Protein AF-A0A2S0LA28-F1 (afdb_monomer)

Secondary structure (DSSP, 8-state):
-HHHHHHHHHHHHHHHHTTS--------EEEEEEEEEEEBPEEEEEESSS---EEEEEEEEEETTTTEEEEEEEEEESSEEE--SEEEEEEEEEEEEETTEEEEEEEEEE---STTSTT-EEEEE-SSS-EEEEEE--PPPEE--HHHHHTS-EETTTTSS-GGGBEEE--S-EETTEEHHHHH-GGGS-SEEEEEEEEEEE-SSTT-EEEEEEEEEEETTEETTEE-SSPPPHHHHHHHHHHHHHH-SSSBSSTTTSSTTTTT-GGGBTTGGGTT-S--SEEEE-TT-EEE-SSSS--B--TTGGG-S-SS-----

Structure (mmCIF, N/CA/C/O backbone):
data_AF-A0A2S0LA28-F1
#
_entry.id   AF-A0A2S0LA28-F1
#
loop_
_atom_site.group_PDB
_atom_site.id
_atom_site.type_symbol
_atom_site.label_atom_id
_atom_site.label_alt_id
_atom_site.label_comp_id
_atom_site.label_asym_id
_atom_site.label_entity_id
_atom_site.label_seq_id
_atom_site.pdbx_PDB_ins_code
_atom_site.Cartn_x
_atom_site.Cartn_y
_atom_site.Cartn_z
_atom_site.occupancy
_atom_site.B_iso_or_equiv
_atom_site.auth_seq_id
_atom_site.auth_comp_id
_atom_site.auth_asym_id
_atom_site.auth_atom_id
_atom_site.pdbx_PDB_model_num
ATOM 1 N N . MET A 1 1 ? 65.945 -13.844 25.744 1.00 49.94 1 MET A N 1
ATOM 2 C CA . MET A 1 1 ? 65.052 -12.739 26.170 1.00 49.94 1 MET A CA 1
ATOM 3 C C . MET A 1 1 ? 64.960 -11.596 25.154 1.00 49.94 1 MET A C 1
ATOM 5 O O . MET A 1 1 ? 63.857 -11.351 24.694 1.00 49.94 1 MET A O 1
ATOM 9 N N . LYS A 1 2 ? 66.062 -10.963 24.705 1.00 47.72 2 LYS A N 1
ATOM 10 C CA . LYS A 1 2 ? 66.012 -9.854 23.714 1.00 47.72 2 LYS A CA 1
ATOM 11 C C . LYS A 1 2 ? 65.295 -10.182 22.391 1.00 47.72 2 LYS A C 1
ATOM 13 O O . LYS A 1 2 ? 64.502 -9.378 21.923 1.00 47.72 2 LYS A O 1
ATOM 18 N N . LYS A 1 3 ? 65.523 -11.370 21.811 1.00 47.75 3 LYS A N 1
ATOM 19 C CA . LYS A 1 3 ? 64.847 -11.783 20.564 1.00 47.75 3 LYS A CA 1
ATOM 20 C C . LYS A 1 3 ? 63.344 -12.028 20.755 1.00 47.75 3 LYS A C 1
ATOM 22 O O . LYS A 1 3 ? 62.581 -11.689 19.868 1.00 47.75 3 LYS A O 1
ATOM 27 N N . ILE A 1 4 ? 62.917 -12.546 21.909 1.00 57.69 4 ILE A N 1
ATOM 28 C CA . ILE A 1 4 ? 61.496 -12.810 22.204 1.00 57.69 4 ILE A CA 1
ATOM 29 C C . ILE A 1 4 ? 60.740 -11.491 22.417 1.00 57.69 4 ILE A C 1
ATOM 31 O O . ILE A 1 4 ? 59.662 -11.325 21.861 1.00 57.69 4 ILE A O 1
ATOM 35 N N . LEU A 1 5 ? 61.343 -10.521 23.119 1.00 56.75 5 LEU A N 1
ATOM 36 C CA . LEU A 1 5 ? 60.768 -9.178 23.270 1.00 56.75 5 LEU A CA 1
ATOM 37 C C . LEU A 1 5 ? 60.615 -8.447 21.928 1.00 56.75 5 LEU A C 1
ATOM 39 O O . LEU A 1 5 ? 59.617 -7.768 21.720 1.00 56.75 5 LEU A O 1
ATOM 43 N N . LEU A 1 6 ? 61.580 -8.607 21.013 1.00 59.94 6 LEU A N 1
ATOM 44 C CA . LEU A 1 6 ? 61.523 -7.995 19.683 1.00 59.94 6 LEU A CA 1
ATOM 45 C C . LEU A 1 6 ? 60.384 -8.582 18.837 1.00 59.94 6 LEU A C 1
ATOM 47 O O . LEU A 1 6 ? 59.650 -7.833 18.205 1.00 59.94 6 LEU A O 1
ATOM 51 N N . HIS A 1 7 ? 60.201 -9.906 18.867 1.00 56.91 7 HIS A N 1
ATOM 52 C CA . HIS A 1 7 ? 59.092 -10.552 18.157 1.00 56.91 7 HIS A CA 1
ATOM 53 C C . HIS A 1 7 ? 57.738 -10.165 18.759 1.00 56.91 7 HIS A C 1
ATOM 55 O O . HIS A 1 7 ? 56.795 -9.949 18.007 1.00 56.91 7 HIS A O 1
ATOM 61 N N . PHE A 1 8 ? 57.656 -10.006 20.085 1.00 62.47 8 PHE A N 1
ATOM 62 C CA . PHE A 1 8 ? 56.441 -9.529 20.745 1.00 62.47 8 PHE A CA 1
ATOM 63 C C . PHE A 1 8 ? 56.121 -8.084 20.343 1.00 62.47 8 PHE A C 1
ATOM 65 O O . PHE A 1 8 ? 55.005 -7.815 19.930 1.00 62.47 8 PHE A O 1
ATOM 72 N N . ALA A 1 9 ? 57.106 -7.180 20.358 1.00 63.53 9 ALA A N 1
ATOM 73 C CA . ALA A 1 9 ? 56.919 -5.782 19.964 1.00 63.53 9 ALA A CA 1
ATOM 74 C C . ALA A 1 9 ? 56.499 -5.618 18.492 1.00 63.53 9 ALA A C 1
ATOM 76 O O . ALA A 1 9 ? 55.653 -4.779 18.187 1.00 63.53 9 ALA A O 1
ATOM 77 N N . VAL A 1 10 ? 57.047 -6.439 17.588 1.00 67.50 10 VAL A N 1
ATOM 78 C CA . VAL A 1 10 ? 56.645 -6.456 16.172 1.00 67.50 10 VAL A CA 1
ATOM 79 C C . VAL A 1 10 ? 55.220 -6.992 16.017 1.00 67.50 10 VAL A C 1
ATOM 81 O O . VAL A 1 10 ? 54.438 -6.395 15.283 1.00 67.50 10 VAL A O 1
ATOM 84 N N . LEU A 1 11 ? 54.844 -8.051 16.745 1.00 64.50 11 LEU A N 1
ATOM 85 C CA . LEU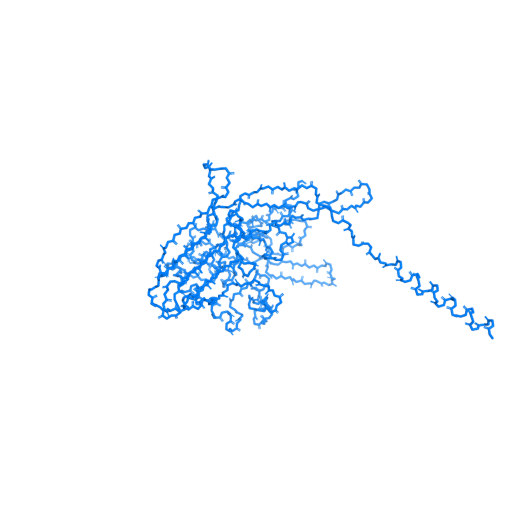 A 1 11 ? 53.471 -8.563 16.723 1.00 64.50 11 LEU A CA 1
ATOM 86 C C . LEU A 1 11 ? 52.476 -7.513 17.236 1.00 64.50 11 LEU A C 1
ATOM 88 O O . LEU A 1 11 ? 51.452 -7.291 16.599 1.00 64.50 11 LEU A O 1
ATOM 92 N N . THR A 1 12 ? 52.783 -6.823 18.340 1.00 62.94 12 THR A N 1
ATOM 93 C CA . THR A 1 12 ? 51.909 -5.775 18.888 1.00 62.94 12 THR A CA 1
ATOM 94 C C . THR A 1 12 ? 51.782 -4.589 17.933 1.00 62.94 12 THR A C 1
ATOM 96 O O . THR A 1 12 ? 50.692 -4.048 17.791 1.00 62.94 12 THR A O 1
ATOM 99 N N . ALA A 1 13 ? 52.856 -4.209 17.232 1.00 61.59 13 ALA A N 1
ATOM 100 C CA . ALA A 1 13 ? 52.817 -3.150 16.221 1.00 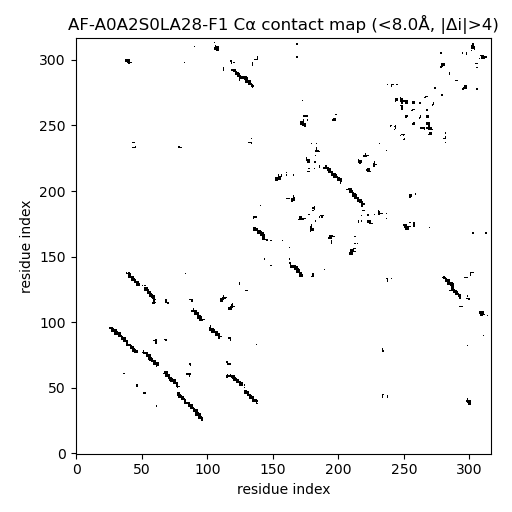61.59 13 ALA A CA 1
ATOM 101 C C . ALA A 1 13 ? 51.960 -3.531 14.999 1.00 61.59 13 ALA A C 1
ATOM 103 O O . ALA A 1 13 ? 51.249 -2.678 14.474 1.00 61.59 13 ALA A O 1
ATOM 104 N N . VAL A 1 14 ? 51.975 -4.804 14.586 1.00 62.03 14 VAL A N 1
ATOM 105 C CA . VAL A 1 14 ? 51.107 -5.331 13.516 1.00 62.03 14 VAL A CA 1
ATOM 106 C C . VAL A 1 14 ? 49.644 -5.416 13.971 1.00 62.03 14 VAL A C 1
ATOM 108 O O . VAL A 1 14 ? 48.744 -5.053 13.223 1.00 62.03 14 VAL A O 1
ATOM 111 N N . PHE A 1 15 ? 49.377 -5.833 15.212 1.00 56.78 15 PHE A N 1
ATOM 112 C CA . PHE A 1 15 ? 48.013 -5.835 15.755 1.00 56.78 15 PHE A CA 1
ATOM 113 C C . PHE A 1 15 ? 47.453 -4.416 15.949 1.00 56.78 15 PHE A C 1
ATOM 115 O O . PHE A 1 15 ? 46.268 -4.197 15.708 1.00 56.78 15 PHE A O 1
ATOM 122 N N . LEU A 1 16 ? 48.289 -3.440 16.323 1.00 55.22 16 LEU A N 1
ATOM 123 C CA . LEU A 1 16 ? 47.899 -2.029 16.433 1.00 55.22 16 LEU A CA 1
ATOM 124 C C . LEU A 1 16 ? 47.692 -1.366 15.062 1.00 55.22 16 LEU A C 1
ATOM 126 O O . LEU A 1 16 ? 46.792 -0.539 14.932 1.00 55.22 16 LEU A O 1
ATOM 130 N N . SER A 1 17 ? 48.457 -1.736 14.028 1.00 51.38 17 SER A N 1
ATOM 131 C CA . SER A 1 17 ? 48.249 -1.204 12.671 1.00 51.38 17 SER A CA 1
ATOM 132 C C . SER A 1 17 ? 46.987 -1.757 12.000 1.00 51.38 17 SER A C 1
ATOM 134 O O . SER A 1 17 ? 46.355 -1.043 11.225 1.00 51.38 17 SER A O 1
ATOM 136 N N . LEU A 1 18 ? 46.564 -2.977 12.351 1.00 50.47 18 LEU A N 1
ATOM 137 C CA . LEU A 1 18 ? 45.294 -3.570 11.907 1.00 50.47 18 LEU A CA 1
ATOM 138 C C . LEU A 1 18 ? 44.059 -2.991 12.625 1.00 50.47 18 LEU A C 1
ATOM 140 O O . LEU A 1 18 ? 42.943 -3.169 12.149 1.00 50.47 18 LEU A O 1
ATOM 144 N N . GLN A 1 19 ? 44.230 -2.275 13.743 1.00 45.12 19 GLN A N 1
ATOM 145 C CA . GLN A 1 19 ? 43.140 -1.552 14.423 1.00 45.12 19 GLN A CA 1
ATOM 146 C C . GLN A 1 19 ? 42.915 -0.133 13.861 1.00 45.12 19 GLN A C 1
ATOM 148 O O . GLN A 1 19 ? 41.933 0.518 14.210 1.00 45.12 19 GLN A O 1
ATOM 153 N N . TRP A 1 20 ? 43.804 0.358 12.988 1.00 41.12 20 TRP A N 1
ATOM 154 C CA . TRP A 1 20 ? 43.688 1.674 12.340 1.00 41.12 20 TRP A CA 1
ATOM 155 C C . TRP A 1 20 ? 43.089 1.643 10.935 1.00 41.12 20 TRP A C 1
ATOM 157 O O . TRP A 1 20 ? 42.794 2.699 10.386 1.00 41.12 20 TRP A O 1
ATOM 167 N N . SER A 1 21 ? 42.815 0.460 10.387 1.00 36.91 21 SER A N 1
ATOM 168 C CA . SER A 1 21 ? 41.925 0.301 9.233 1.00 36.91 21 SER A CA 1
ATOM 169 C C . SER A 1 21 ? 40.470 0.120 9.675 1.00 36.91 21 SER A C 1
ATOM 171 O O . SER A 1 21 ? 39.729 -0.650 9.069 1.00 36.91 21 SER A O 1
ATOM 173 N N . CYS A 1 22 ? 40.072 0.798 10.758 1.00 36.97 22 CYS A N 1
ATOM 174 C CA . CYS A 1 22 ? 38.666 1.079 10.989 1.00 36.97 22 CYS A CA 1
ATOM 175 C C . CYS A 1 22 ? 38.261 1.996 9.834 1.00 36.97 22 CYS A C 1
ATOM 177 O O . CYS A 1 22 ? 38.628 3.173 9.820 1.00 36.97 22 CYS A O 1
ATOM 179 N N . GLU A 1 23 ? 37.642 1.410 8.810 1.00 38.81 23 GLU A N 1
ATOM 180 C CA . GLU A 1 23 ? 36.896 2.135 7.790 1.00 38.81 23 GLU A CA 1
ATOM 181 C C . GLU A 1 23 ? 36.031 3.120 8.577 1.00 38.81 23 GLU A C 1
ATOM 183 O O . GLU A 1 23 ? 35.179 2.710 9.364 1.00 38.81 23 GLU A O 1
ATOM 188 N N . LYS A 1 24 ? 36.368 4.415 8.521 1.00 40.22 24 LYS A N 1
ATOM 189 C CA . LYS A 1 24 ? 35.469 5.419 9.070 1.00 40.22 24 LYS A CA 1
ATOM 190 C C . LYS A 1 24 ? 34.193 5.225 8.276 1.00 40.22 24 LYS A C 1
ATOM 192 O O . LYS A 1 24 ? 34.227 5.441 7.068 1.00 40.22 24 LYS A O 1
ATOM 197 N N . ASP A 1 25 ? 33.131 4.771 8.936 1.00 42.97 25 ASP A N 1
ATOM 198 C CA . ASP A 1 25 ? 31.794 4.911 8.385 1.00 42.97 25 ASP A CA 1
ATOM 199 C C . ASP A 1 25 ? 31.700 6.370 7.936 1.00 42.97 25 ASP A C 1
ATOM 201 O O . ASP A 1 25 ? 31.923 7.279 8.741 1.00 42.97 25 ASP A O 1
ATOM 205 N N . ASP A 1 26 ? 31.545 6.583 6.629 1.00 51.12 26 ASP A N 1
ATOM 206 C CA . ASP A 1 26 ? 31.435 7.915 6.051 1.00 51.12 26 ASP A CA 1
ATOM 207 C C . ASP A 1 26 ? 30.399 8.696 6.882 1.00 51.12 26 ASP A C 1
ATOM 209 O O . ASP A 1 26 ? 29.250 8.265 6.975 1.00 51.12 26 ASP A O 1
ATOM 213 N N . ASP A 1 27 ? 30.811 9.796 7.530 1.00 58.94 27 ASP A N 1
ATOM 214 C CA . ASP A 1 27 ? 29.970 10.524 8.490 1.00 58.94 27 ASP A CA 1
ATOM 215 C C . ASP A 1 27 ? 28.675 11.006 7.802 1.00 58.94 27 ASP A C 1
ATOM 217 O O . ASP A 1 27 ? 28.656 12.026 7.100 1.00 58.94 27 ASP A O 1
ATOM 221 N N . GLU A 1 28 ? 27.575 10.270 7.993 1.00 67.50 28 GLU A N 1
ATOM 222 C CA . GLU A 1 28 ? 26.258 10.661 7.498 1.00 67.50 28 GLU A CA 1
ATOM 223 C C . GLU A 1 28 ? 25.800 11.915 8.244 1.00 67.50 28 GLU A C 1
ATOM 225 O O . GLU A 1 28 ? 25.569 11.906 9.455 1.00 67.50 28 GLU A O 1
ATOM 230 N N . THR A 1 29 ? 25.636 13.016 7.515 1.00 71.62 29 THR A N 1
ATOM 231 C CA . THR A 1 29 ? 25.192 14.284 8.097 1.00 71.62 29 THR A CA 1
ATOM 232 C C . THR A 1 29 ? 23.754 14.582 7.687 1.00 71.62 29 THR A C 1
ATOM 234 O O . THR A 1 29 ? 23.416 14.591 6.499 1.00 71.62 29 THR A O 1
ATOM 237 N N . ILE A 1 30 ? 22.904 14.871 8.678 1.00 73.31 30 ILE A N 1
ATOM 238 C CA . ILE A 1 30 ? 21.572 15.441 8.449 1.00 73.31 30 ILE A CA 1
ATOM 239 C C . ILE A 1 30 ? 21.751 16.923 8.143 1.00 73.31 30 ILE A C 1
ATOM 241 O O . ILE A 1 30 ? 22.165 17.697 9.004 1.00 73.31 30 ILE A O 1
ATOM 245 N N . ILE A 1 31 ? 21.418 17.319 6.919 1.00 69.62 31 ILE A N 1
ATOM 246 C CA . ILE A 1 31 ? 21.504 18.726 6.508 1.00 69.62 31 ILE A CA 1
ATOM 247 C C . ILE A 1 31 ? 20.167 19.433 6.701 1.00 69.62 31 ILE A C 1
ATOM 249 O O . ILE A 1 31 ? 20.123 20.603 7.070 1.00 69.62 31 ILE A O 1
ATOM 253 N N . GLU A 1 32 ? 19.064 18.735 6.429 1.00 73.38 32 GLU A N 1
ATOM 254 C CA . GLU A 1 32 ? 17.754 19.367 6.364 1.00 73.38 32 GLU A CA 1
ATOM 255 C C . GLU A 1 32 ? 16.633 18.373 6.672 1.00 73.38 32 GLU A C 1
ATOM 257 O O . GLU A 1 32 ? 16.533 17.321 6.030 1.00 73.38 32 GLU A O 1
ATOM 262 N N . THR A 1 33 ? 15.755 18.750 7.604 1.00 83.31 33 THR A N 1
ATOM 263 C CA . THR A 1 33 ? 14.473 18.078 7.831 1.00 83.31 33 THR A CA 1
ATOM 264 C C . THR A 1 33 ? 13.393 18.775 7.010 1.00 83.31 33 THR A C 1
ATOM 266 O O . THR A 1 33 ? 13.124 19.964 7.184 1.00 83.31 33 THR A O 1
ATOM 269 N N . LYS A 1 34 ? 12.746 18.023 6.121 1.00 87.56 34 LYS A N 1
ATOM 270 C CA . LYS A 1 34 ? 11.684 18.498 5.226 1.00 87.56 34 LYS A CA 1
ATOM 271 C C . LYS A 1 34 ? 10.361 17.834 5.554 1.00 87.56 34 LYS A C 1
ATOM 273 O O . LYS A 1 34 ? 10.330 16.753 6.136 1.00 87.56 34 LYS A O 1
ATOM 278 N N . SER A 1 35 ? 9.280 18.457 5.094 1.00 89.44 35 SER A N 1
ATOM 279 C CA . SER A 1 35 ? 7.940 17.882 5.148 1.00 89.44 35 SER A CA 1
ATOM 280 C C . SER A 1 35 ? 7.376 17.681 3.746 1.00 89.44 35 SER A C 1
ATOM 282 O O . SER A 1 35 ? 7.643 18.479 2.845 1.00 89.44 35 SER A O 1
ATOM 284 N N . LYS A 1 36 ? 6.596 16.619 3.544 1.00 89.44 36 LYS A N 1
ATOM 285 C CA . LYS A 1 36 ? 5.900 16.351 2.279 1.00 89.44 36 LYS A CA 1
ATOM 286 C C . LYS A 1 36 ? 4.597 15.601 2.538 1.00 89.44 36 LYS A C 1
ATOM 288 O O . LYS A 1 36 ? 4.509 14.823 3.483 1.00 89.44 36 LYS A O 1
ATOM 293 N N . LEU A 1 37 ? 3.602 15.824 1.686 1.00 90.81 37 LEU A N 1
ATOM 294 C CA . LEU A 1 37 ? 2.372 15.039 1.703 1.00 90.81 37 LEU A CA 1
ATOM 295 C C . LEU A 1 37 ? 2.606 13.672 1.058 1.00 90.81 37 LEU A C 1
ATOM 297 O O . LEU A 1 37 ? 3.146 13.578 -0.046 1.00 90.81 37 LEU A O 1
ATOM 301 N N . PHE A 1 38 ? 2.206 12.634 1.778 1.00 88.00 38 PHE A N 1
ATOM 302 C CA . PHE A 1 38 ? 2.144 11.244 1.338 1.00 88.00 38 PHE A CA 1
ATOM 303 C C . PHE A 1 38 ? 0.721 10.745 1.497 1.00 88.00 38 PHE A C 1
ATOM 305 O O . PHE A 1 38 ? -0.069 11.378 2.185 1.00 88.00 38 PHE A O 1
ATOM 312 N N . GLU A 1 39 ? 0.414 9.606 0.897 1.00 90.25 39 GLU A N 1
ATOM 313 C CA . GLU A 1 39 ? -0.829 8.887 1.152 1.00 90.25 39 GLU A CA 1
ATOM 314 C C . GLU A 1 39 ? -0.537 7.685 2.047 1.00 90.25 39 GLU A C 1
ATOM 316 O O . GLU A 1 39 ? 0.502 7.022 1.912 1.00 90.25 39 GLU A O 1
ATOM 321 N N . HIS A 1 40 ? -1.441 7.411 2.983 1.00 93.88 40 HIS A N 1
ATOM 322 C CA . HIS A 1 40 ? -1.388 6.172 3.747 1.00 93.88 40 HIS A CA 1
ATOM 323 C C . HIS A 1 40 ? -1.630 4.969 2.844 1.00 93.88 40 HIS A C 1
ATOM 325 O O . HIS A 1 40 ? -2.456 5.006 1.932 1.00 93.88 40 HIS A O 1
ATOM 331 N N . ASN A 1 41 ? -0.953 3.871 3.157 1.00 94.06 41 ASN A N 1
ATOM 332 C CA . ASN A 1 41 ? -1.342 2.556 2.678 1.00 94.06 41 ASN A CA 1
ATOM 333 C C . ASN A 1 41 ? -2.742 2.213 3.203 1.00 94.06 41 ASN A C 1
ATOM 335 O O . ASN A 1 41 ? -3.154 2.664 4.274 1.00 94.06 41 ASN A O 1
ATOM 339 N N . TYR A 1 42 ? -3.464 1.385 2.457 1.00 96.69 42 TYR A N 1
ATOM 340 C CA . TYR A 1 42 ? -4.775 0.921 2.882 1.00 96.69 42 TYR A CA 1
ATOM 341 C C . TYR A 1 42 ? -4.633 -0.192 3.913 1.00 96.69 42 TYR A C 1
ATOM 343 O O . TYR A 1 42 ? -3.851 -1.125 3.723 1.00 96.69 42 TYR A O 1
ATOM 351 N N . VAL A 1 43 ? -5.428 -0.127 4.976 1.00 97.38 43 VAL A N 1
ATOM 352 C CA . VAL A 1 43 ? -5.598 -1.224 5.931 1.00 97.38 43 VAL A CA 1
ATOM 353 C C . VAL A 1 43 ? -7.009 -1.760 5.770 1.00 97.38 43 VAL A C 1
ATOM 355 O O . VAL A 1 43 ? -7.990 -1.073 6.060 1.00 97.38 43 VAL A O 1
ATOM 358 N N . LEU A 1 44 ? -7.098 -2.983 5.261 1.00 98.25 44 LEU A N 1
ATOM 359 C CA . LEU A 1 44 ? -8.339 -3.720 5.082 1.00 98.25 44 LEU A CA 1
ATOM 360 C C . LEU A 1 44 ? -8.556 -4.573 6.325 1.00 98.25 44 LEU A C 1
ATOM 362 O O . LEU A 1 44 ? -7.632 -5.269 6.744 1.00 98.25 44 LEU A O 1
ATOM 366 N N . VAL A 1 45 ? -9.753 -4.529 6.903 1.00 98.25 45 VAL A N 1
ATOM 367 C CA . VAL A 1 45 ? -10.084 -5.247 8.139 1.00 98.25 45 VAL A CA 1
ATOM 368 C C . VAL A 1 45 ? -11.386 -6.013 7.958 1.00 98.25 45 VAL A C 1
ATOM 370 O O . VAL A 1 45 ? -12.395 -5.453 7.523 1.00 98.25 45 VAL A O 1
ATOM 373 N N . ASN A 1 46 ? -11.374 -7.282 8.355 1.00 98.19 46 ASN A N 1
ATOM 374 C CA . ASN A 1 46 ? -12.583 -8.075 8.538 1.00 98.19 46 ASN A CA 1
ATOM 375 C C . ASN A 1 46 ? -12.460 -8.977 9.779 1.00 98.19 46 ASN A C 1
ATOM 377 O O . ASN A 1 46 ? -11.389 -9.092 10.373 1.00 98.19 46 ASN A O 1
ATOM 381 N N . THR A 1 47 ? -13.544 -9.619 10.195 1.00 97.50 47 THR A N 1
ATOM 382 C CA . THR A 1 47 ? -13.511 -10.696 11.187 1.00 97.50 47 THR A CA 1
ATOM 383 C C . THR A 1 47 ? -12.936 -11.976 10.585 1.00 97.50 47 THR A C 1
ATOM 385 O O . THR A 1 47 ? -12.952 -12.199 9.371 1.00 97.50 47 THR A O 1
ATOM 388 N N . LEU A 1 48 ? -12.385 -12.834 11.441 1.00 94.62 48 LEU A N 1
ATOM 389 C CA . LEU A 1 48 ? -11.855 -14.136 11.033 1.00 94.62 48 LEU A CA 1
ATOM 390 C C . LEU A 1 48 ? -12.969 -15.148 10.708 1.00 94.62 48 LEU A C 1
ATOM 392 O O . LEU A 1 48 ? -12.757 -16.055 9.906 1.00 94.62 48 LEU A O 1
ATOM 396 N N . ASP A 1 49 ? -14.131 -14.998 11.346 1.00 93.75 49 ASP A N 1
ATOM 397 C CA . ASP A 1 49 ? -15.294 -15.889 11.246 1.00 93.75 49 ASP A CA 1
ATOM 398 C C . ASP A 1 49 ? -16.390 -15.376 10.289 1.00 93.75 49 ASP A C 1
ATOM 400 O O . ASP A 1 49 ? -17.399 -16.053 10.104 1.00 93.75 49 ASP A O 1
ATOM 404 N N . GLY A 1 50 ? -16.200 -14.201 9.675 1.00 91.62 50 GLY A N 1
ATOM 405 C CA . GLY A 1 50 ? -17.159 -13.578 8.757 1.00 91.62 50 GLY A CA 1
ATOM 406 C C . GLY A 1 50 ? -18.325 -12.856 9.443 1.00 91.62 50 GLY A C 1
ATOM 407 O O . GLY A 1 50 ? -19.217 -12.354 8.760 1.00 91.62 50 GLY A O 1
ATOM 408 N N . SER A 1 51 ? -18.342 -12.784 10.777 1.00 93.88 51 SER A N 1
ATOM 409 C CA . SER A 1 51 ? -19.342 -12.017 11.525 1.00 93.88 51 SER A CA 1
ATOM 410 C C . SER A 1 51 ? -19.141 -10.500 11.390 1.00 93.88 51 SER A C 1
ATOM 412 O O . SER A 1 51 ? -18.071 -10.014 11.021 1.00 93.88 51 SER A O 1
ATOM 414 N N . THR A 1 52 ? -20.166 -9.714 11.714 1.00 95.12 52 THR A N 1
ATOM 415 C CA . THR A 1 52 ? -20.021 -8.256 11.827 1.00 95.12 52 THR A CA 1
ATOM 416 C C . THR A 1 52 ? -19.470 -7.887 13.203 1.00 95.12 52 THR A C 1
ATOM 418 O O . THR A 1 52 ? -20.050 -8.246 14.227 1.00 95.12 52 THR A O 1
ATOM 421 N N . ALA A 1 53 ? -18.391 -7.108 13.233 1.00 96.56 53 ALA A N 1
ATOM 422 C CA . ALA A 1 53 ? -17.772 -6.580 14.444 1.00 96.56 53 ALA A CA 1
ATOM 423 C C . ALA A 1 53 ? -17.721 -5.049 14.418 1.00 96.56 53 ALA A C 1
ATOM 425 O O . ALA A 1 53 ? -17.497 -4.456 13.365 1.00 96.56 53 ALA A O 1
ATOM 426 N N . GLN A 1 54 ? -17.883 -4.418 15.586 1.00 98.12 54 GLN A N 1
ATOM 427 C CA . GLN A 1 54 ? -17.591 -2.994 15.769 1.00 98.12 54 GLN A CA 1
ATOM 428 C C . GLN A 1 54 ? -16.117 -2.803 16.119 1.00 98.12 54 GLN A C 1
ATOM 430 O O . GLN A 1 54 ? -15.563 -3.523 16.956 1.00 98.12 54 GLN A O 1
ATOM 435 N N . VAL A 1 55 ? -15.490 -1.816 15.492 1.00 98.62 55 VAL A N 1
ATOM 436 C CA . VAL A 1 55 ? -14.070 -1.514 15.657 1.00 98.62 55 VAL A CA 1
ATOM 437 C C . VAL A 1 55 ? -13.894 -0.007 15.747 1.00 98.62 55 VAL A C 1
ATOM 439 O O . VAL A 1 55 ? -14.357 0.730 14.879 1.00 98.62 55 VAL A O 1
ATOM 442 N N . GLU A 1 56 ? -13.219 0.456 16.791 1.00 98.69 56 GLU A N 1
ATOM 443 C CA . GLU A 1 56 ? -12.795 1.850 16.905 1.00 98.69 56 GLU A CA 1
ATOM 444 C C . GLU A 1 56 ? -11.401 1.988 16.296 1.00 98.69 56 GLU A C 1
ATOM 446 O O . GLU A 1 56 ? -10.501 1.200 16.590 1.00 98.69 56 GLU A O 1
ATOM 451 N N . VAL A 1 57 ? -11.219 2.979 15.430 1.00 98.50 57 VAL A N 1
ATOM 452 C CA . VAL A 1 57 ? -9.923 3.284 14.826 1.00 98.50 57 VAL A CA 1
ATOM 453 C C . VAL A 1 57 ? -9.557 4.738 15.077 1.00 98.50 57 VAL A C 1
ATOM 455 O O . VAL A 1 57 ? -10.410 5.623 14.994 1.00 98.50 57 VAL A O 1
ATOM 458 N N . SER A 1 58 ? -8.279 4.974 15.356 1.00 98.38 58 SER A N 1
ATOM 459 C CA . SER A 1 58 ? -7.681 6.300 15.510 1.00 98.38 58 SER A CA 1
ATOM 460 C C . SER A 1 58 ? -6.427 6.374 14.655 1.00 98.38 58 SER A C 1
ATOM 462 O O . SER A 1 58 ? -5.526 5.556 14.820 1.00 98.38 58 SER A O 1
ATOM 464 N N . TYR A 1 59 ? -6.363 7.320 13.724 1.00 98.25 59 TYR A N 1
ATOM 465 C CA . TYR A 1 59 ? -5.190 7.505 12.872 1.00 98.25 59 TYR A CA 1
ATOM 466 C C . TYR A 1 59 ? -5.029 8.956 12.442 1.00 98.25 59 TYR A C 1
ATOM 468 O O . TYR A 1 59 ? -5.982 9.734 12.431 1.00 98.25 59 TYR A O 1
ATOM 476 N N . SER A 1 60 ? -3.799 9.347 12.123 1.00 97.81 60 SER A N 1
ATOM 477 C CA . SER A 1 60 ? -3.530 10.706 11.652 1.00 97.81 60 SER A CA 1
ATOM 478 C C . SER A 1 60 ? -4.004 10.891 10.213 1.00 97.81 60 SER A C 1
ATOM 480 O O . SER A 1 60 ? -3.886 9.974 9.418 1.00 97.81 60 SER A O 1
ATOM 482 N N . VAL A 1 61 ? -4.471 12.084 9.852 1.00 97.44 61 VAL A N 1
ATOM 483 C CA . VAL A 1 61 ? -4.700 12.524 8.463 1.00 97.44 61 VAL A CA 1
ATOM 484 C C . VAL A 1 61 ? -4.308 13.992 8.330 1.00 97.44 61 VAL A C 1
ATOM 486 O O . VAL A 1 61 ? -4.345 14.746 9.305 1.00 97.44 61 VAL A O 1
ATOM 489 N N . TYR A 1 62 ? -3.928 14.428 7.136 1.00 97.12 62 TYR A N 1
ATOM 490 C CA . TYR A 1 62 ? -3.637 15.827 6.858 1.00 97.12 62 TYR A CA 1
ATOM 491 C C . TYR A 1 62 ? -4.927 16.645 6.767 1.00 97.12 62 TYR A C 1
ATOM 493 O O . TYR A 1 62 ? -5.893 16.241 6.121 1.00 97.12 62 TYR A O 1
ATOM 501 N N . SER A 1 63 ? -4.930 17.827 7.383 1.00 96.31 63 SER A N 1
ATOM 502 C CA . SER A 1 63 ? -6.014 18.796 7.256 1.00 96.31 63 SER A CA 1
ATOM 503 C C . SER A 1 63 ? -5.488 20.125 6.731 1.00 96.31 63 SER A C 1
ATOM 505 O O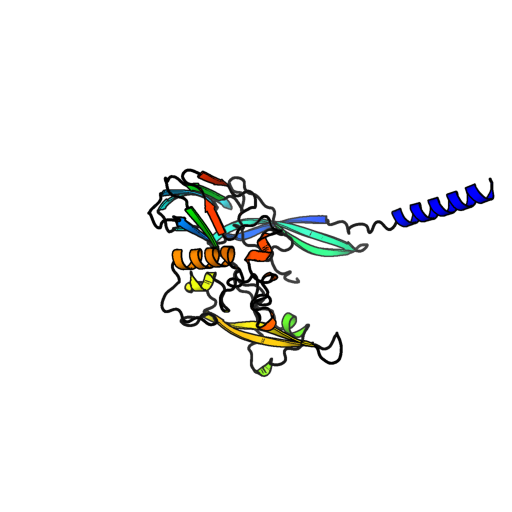 . SER A 1 63 ? -4.650 20.778 7.354 1.00 96.31 63 SER A O 1
ATOM 507 N N . ASN A 1 64 ? -6.051 20.563 5.602 1.00 91.75 64 ASN A N 1
ATOM 508 C CA . ASN A 1 64 ? -5.778 21.883 5.030 1.00 91.75 64 ASN A CA 1
ATOM 509 C C . ASN A 1 64 ? -6.143 23.019 5.999 1.00 91.75 64 ASN A C 1
ATOM 511 O O . ASN A 1 64 ? -5.506 24.066 5.977 1.00 91.75 64 ASN A O 1
ATOM 515 N N . LEU A 1 65 ? -7.145 22.815 6.863 1.00 91.12 65 LEU A N 1
ATOM 516 C CA . LEU A 1 65 ? -7.601 23.830 7.817 1.00 91.12 65 LEU A CA 1
ATOM 517 C C . LEU A 1 65 ? -6.599 24.049 8.954 1.00 91.12 65 LEU A C 1
ATOM 519 O O . LEU A 1 65 ? -6.415 25.178 9.397 1.00 91.12 65 LEU A O 1
ATOM 523 N N . SER A 1 66 ? -5.958 22.981 9.437 1.00 88.44 66 SER A N 1
ATOM 524 C CA . SER A 1 66 ? -4.961 23.071 10.512 1.00 88.44 66 SER A CA 1
ATOM 525 C C . SER A 1 66 ? -3.535 23.278 9.997 1.00 88.44 66 SER A C 1
ATOM 527 O O . SER A 1 66 ? -2.641 23.558 10.793 1.00 88.44 66 SER A O 1
ATOM 529 N N . GLY A 1 67 ? -3.297 23.101 8.693 1.00 90.94 67 GLY A N 1
ATOM 530 C CA . GLY A 1 67 ? -1.961 23.145 8.097 1.00 90.94 67 GLY A CA 1
ATOM 531 C C . GLY A 1 67 ? -1.063 21.976 8.518 1.00 90.94 67 GLY A C 1
ATOM 532 O O . GLY A 1 67 ? 0.154 22.046 8.357 1.00 90.94 67 GLY A O 1
ATOM 533 N N . GLY A 1 68 ? -1.634 20.895 9.057 1.00 95.25 68 GLY A N 1
ATOM 534 C CA . GLY A 1 68 ? -0.878 19.768 9.593 1.00 95.25 68 GLY A CA 1
ATOM 535 C C . GLY A 1 68 ? -1.732 18.531 9.845 1.00 95.25 68 GLY A C 1
ATOM 536 O O . GLY A 1 68 ? -2.903 18.464 9.472 1.00 95.25 68 GLY A O 1
ATOM 537 N N . ASN A 1 69 ? -1.130 17.535 10.488 1.00 97.75 69 ASN A N 1
ATOM 538 C CA . ASN A 1 69 ? -1.826 16.299 10.822 1.00 97.75 69 ASN A CA 1
ATOM 539 C C . ASN A 1 69 ? -2.809 16.517 11.980 1.00 97.75 69 ASN A C 1
ATOM 541 O O . ASN A 1 69 ? -2.481 17.146 12.992 1.00 97.75 69 ASN A O 1
ATOM 545 N N . ILE A 1 70 ? -4.000 15.951 11.840 1.00 97.62 70 ILE A N 1
ATOM 546 C CA . ILE A 1 70 ? -5.019 15.822 12.882 1.00 97.62 70 ILE A CA 1
ATOM 547 C C . ILE A 1 70 ? -5.291 14.342 13.131 1.00 97.62 70 ILE A C 1
ATOM 549 O O . ILE A 1 70 ? -5.042 13.518 12.258 1.00 97.62 70 ILE A O 1
ATOM 553 N N . VAL A 1 71 ? -5.817 14.008 14.307 1.00 98.06 71 VAL A N 1
ATOM 554 C CA . VAL A 1 71 ? -6.253 12.642 14.611 1.00 98.06 71 VAL A CA 1
ATOM 555 C C . VAL A 1 71 ? -7.706 12.478 14.171 1.00 98.06 71 VAL A C 1
ATOM 557 O O . VAL A 1 71 ? -8.570 13.268 14.552 1.00 98.06 71 VAL A O 1
ATOM 560 N N . LYS A 1 72 ? -7.965 11.457 13.357 1.00 97.38 72 LYS A N 1
ATOM 561 C CA . LYS A 1 72 ? -9.288 11.019 12.919 1.00 97.38 72 LYS A CA 1
ATOM 562 C C . LYS A 1 72 ? -9.680 9.790 13.731 1.00 97.38 72 LYS A C 1
ATOM 564 O O . LYS A 1 72 ? -8.992 8.775 13.671 1.00 97.38 72 LYS A O 1
ATOM 569 N N . ILE A 1 73 ? -10.783 9.894 14.471 1.00 98.12 73 ILE A N 1
ATOM 570 C CA . ILE A 1 73 ? -11.341 8.812 15.290 1.00 98.12 73 ILE A CA 1
ATOM 571 C C . ILE A 1 73 ? -12.705 8.434 14.722 1.00 98.12 73 ILE A C 1
ATOM 573 O O . ILE A 1 73 ? -13.530 9.310 14.461 1.00 98.12 73 ILE A O 1
ATOM 577 N N . GLN A 1 74 ? -12.947 7.143 14.520 1.00 97.75 74 GLN A N 1
ATOM 578 C CA . GLN A 1 74 ? -14.223 6.640 14.013 1.00 97.75 74 GLN A CA 1
ATOM 579 C C . GLN A 1 74 ? -14.508 5.226 14.526 1.00 97.75 74 GLN A C 1
ATOM 581 O O . GLN A 1 74 ? -13.591 4.440 14.748 1.00 97.75 74 GLN A O 1
ATOM 586 N N . THR A 1 75 ? -15.790 4.896 14.687 1.00 98.25 75 THR A N 1
ATOM 587 C CA . THR A 1 75 ? -16.257 3.520 14.915 1.00 98.25 75 THR A CA 1
ATOM 588 C C . THR A 1 75 ? -16.829 2.974 13.611 1.00 98.25 75 THR A C 1
ATOM 590 O O . THR A 1 75 ? -17.654 3.631 12.979 1.00 98.25 75 THR A O 1
ATOM 593 N N . LEU A 1 76 ? -16.370 1.797 13.194 1.00 98.31 76 LEU A N 1
ATOM 594 C CA . LEU A 1 76 ? -16.705 1.158 11.923 1.00 98.31 76 LEU A CA 1
ATOM 595 C C . LEU A 1 76 ? -17.187 -0.275 12.148 1.00 98.31 76 LEU A C 1
ATOM 597 O O . LEU A 1 76 ? -16.782 -0.932 13.105 1.00 98.31 76 LEU A O 1
ATOM 601 N N . SER A 1 77 ? -18.004 -0.773 11.221 1.00 98.12 77 SER A N 1
ATOM 602 C CA . SER A 1 77 ? -18.446 -2.169 11.184 1.00 98.12 77 SER A CA 1
ATOM 603 C C . SER A 1 77 ? -17.689 -2.949 10.110 1.00 98.12 77 SER A C 1
ATOM 605 O O . SER A 1 77 ? -17.478 -2.427 9.017 1.00 98.12 77 SER A O 1
ATOM 607 N N . THR A 1 78 ? -17.268 -4.181 10.403 1.00 98.00 78 THR A N 1
ATOM 608 C CA . THR A 1 78 ? -16.577 -5.036 9.422 1.00 98.00 78 THR A CA 1
ATOM 609 C C . THR A 1 78 ? -17.510 -5.545 8.311 1.00 98.00 78 THR A C 1
ATOM 611 O O . THR A 1 78 ? -18.688 -5.799 8.586 1.00 98.00 78 THR A O 1
ATOM 614 N N . PRO A 1 79 ? -16.989 -5.757 7.083 1.00 98.00 79 PRO A N 1
ATOM 615 C CA . PRO A 1 79 ? -15.638 -5.411 6.623 1.00 98.00 79 PRO A CA 1
ATOM 616 C C . PRO A 1 79 ? -15.489 -3.909 6.329 1.00 98.00 79 PRO A C 1
ATOM 618 O O . PRO A 1 79 ? -16.428 -3.258 5.873 1.00 98.00 79 PRO A O 1
ATOM 621 N N . PHE A 1 80 ? -14.295 -3.352 6.541 1.00 98.31 80 PHE A N 1
ATOM 622 C CA . PHE A 1 80 ? -14.010 -1.949 6.219 1.00 98.31 80 PHE A CA 1
ATOM 623 C C . PHE A 1 80 ? -12.572 -1.731 5.739 1.00 98.31 80 PHE A C 1
ATOM 625 O O . PHE A 1 80 ? -11.698 -2.587 5.882 1.00 98.31 80 PHE A O 1
ATOM 632 N N . VAL A 1 81 ? -12.332 -0.541 5.188 1.00 98.06 81 VAL A N 1
ATOM 633 C CA . VAL A 1 81 ? -11.010 -0.054 4.794 1.00 98.06 81 VAL A CA 1
ATOM 634 C C . VAL A 1 81 ? -10.751 1.321 5.411 1.00 98.06 81 VAL A C 1
ATOM 636 O O . VAL A 1 81 ? -11.656 2.152 5.491 1.00 98.06 81 VAL A O 1
ATOM 639 N N . ILE A 1 82 ? -9.514 1.556 5.841 1.00 97.81 82 ILE A N 1
ATOM 640 C CA . ILE A 1 82 ? -8.984 2.875 6.218 1.00 97.81 82 ILE A CA 1
ATOM 641 C C . ILE A 1 82 ? -7.679 3.147 5.468 1.00 97.81 82 ILE A C 1
ATOM 643 O O . ILE A 1 82 ? -7.078 2.216 4.928 1.00 97.81 82 ILE A O 1
ATOM 647 N N . GLY A 1 83 ? -7.223 4.397 5.464 1.00 95.62 83 GLY A N 1
ATOM 648 C CA . GLY A 1 83 ? -6.036 4.811 4.728 1.00 95.62 83 GLY A CA 1
ATOM 649 C C . GLY A 1 83 ? -6.363 5.265 3.305 1.00 95.62 83 GLY A C 1
ATOM 650 O O . GLY A 1 83 ? -7.521 5.366 2.892 1.00 95.62 83 GLY A O 1
ATOM 651 N N . GLY A 1 84 ? -5.313 5.560 2.544 1.00 94.12 84 GLY A N 1
ATOM 652 C CA . GLY A 1 84 ? -5.407 6.270 1.271 1.00 94.12 84 GLY A CA 1
ATOM 653 C C . GLY A 1 84 ? -5.542 7.784 1.418 1.00 94.12 84 GLY A C 1
ATOM 654 O O . GLY A 1 84 ? -5.322 8.496 0.443 1.00 94.12 84 GLY A O 1
ATOM 655 N N . GLU A 1 85 ? -5.863 8.298 2.607 1.00 95.56 85 GLU A N 1
ATOM 656 C CA . GLU A 1 85 ? -5.837 9.734 2.863 1.00 95.56 85 GLU A CA 1
ATOM 657 C C . GLU A 1 85 ? -4.414 10.293 2.902 1.00 95.56 85 GLU A C 1
ATOM 659 O O . GLU A 1 85 ? -3.436 9.593 3.181 1.00 95.56 85 GLU A O 1
ATOM 664 N N . GLN A 1 86 ? -4.311 11.597 2.639 1.00 94.75 86 GLN A N 1
ATOM 665 C CA . GLN A 1 86 ? -3.046 12.302 2.741 1.00 94.75 86 GLN A CA 1
ATOM 666 C C . GLN A 1 86 ? -2.605 12.463 4.195 1.00 94.75 86 GLN A C 1
ATOM 668 O O . GLN A 1 86 ? -3.420 12.669 5.092 1.00 94.75 86 GLN A O 1
ATOM 673 N N . VAL A 1 87 ? -1.295 12.470 4.409 1.00 95.25 87 VAL A N 1
ATOM 674 C CA . VAL A 1 87 ? -0.634 12.730 5.682 1.00 95.25 87 VAL A CA 1
ATOM 675 C C . VAL A 1 87 ? 0.647 13.517 5.442 1.00 95.25 87 VAL A C 1
ATOM 677 O O . VAL A 1 87 ? 1.375 13.283 4.475 1.00 95.25 87 VAL A O 1
ATOM 680 N N . MET A 1 88 ? 0.945 14.467 6.322 1.00 94.50 88 MET A N 1
ATOM 681 C CA . MET A 1 88 ? 2.219 15.170 6.302 1.00 94.50 88 MET A CA 1
ATOM 682 C C . MET A 1 88 ? 3.277 14.306 6.981 1.00 94.50 88 MET A C 1
ATOM 684 O O . MET A 1 88 ? 3.177 14.017 8.176 1.00 94.50 88 MET A O 1
ATOM 688 N N . VAL A 1 89 ? 4.311 13.936 6.234 1.00 91.19 89 VAL A N 1
ATOM 689 C CA . VAL A 1 89 ? 5.471 13.213 6.761 1.00 91.19 89 VAL A CA 1
ATOM 690 C C . VAL A 1 89 ? 6.651 14.152 6.911 1.00 91.19 89 VAL A C 1
ATOM 692 O O . VAL A 1 89 ? 6.777 15.108 6.146 1.00 91.19 89 VAL A O 1
ATOM 695 N N . LYS A 1 90 ? 7.541 13.842 7.854 1.00 89.81 90 LYS A N 1
ATOM 696 C CA . LYS A 1 90 ? 8.856 14.475 7.969 1.00 89.81 90 LYS A CA 1
ATOM 697 C C . LYS A 1 90 ? 9.934 13.511 7.499 1.00 89.81 90 LYS A C 1
ATOM 699 O O . LYS A 1 90 ? 9.833 12.310 7.742 1.00 89.81 90 LYS A O 1
ATOM 704 N N . TYR A 1 91 ? 10.958 14.022 6.836 1.00 86.56 91 TYR A N 1
ATOM 705 C CA . TYR A 1 91 ? 12.105 13.228 6.415 1.00 86.56 91 TYR A CA 1
ATOM 706 C C . TYR A 1 91 ? 13.395 14.039 6.489 1.00 86.56 91 TYR A C 1
ATOM 708 O O . TYR A 1 91 ? 13.391 15.250 6.267 1.00 86.56 91 TYR A O 1
ATOM 716 N N . ASP A 1 92 ? 14.495 13.345 6.745 1.00 84.56 92 ASP A N 1
ATOM 717 C CA . ASP A 1 92 ? 15.838 13.906 6.762 1.00 84.56 92 ASP A CA 1
ATOM 718 C C . ASP A 1 92 ? 16.525 13.660 5.422 1.00 84.56 92 ASP A C 1
ATOM 720 O O . ASP A 1 92 ? 16.437 12.567 4.854 1.00 84.56 92 ASP A O 1
ATOM 724 N N . SER A 1 93 ? 17.190 14.686 4.894 1.00 81.75 93 SER A N 1
ATOM 725 C CA . SER A 1 93 ? 18.066 14.552 3.726 1.00 81.75 93 SER A CA 1
ATOM 726 C C . SER A 1 93 ? 19.485 14.266 4.215 1.00 81.75 93 SER A C 1
ATOM 728 O O . SER A 1 93 ? 20.094 15.120 4.866 1.00 81.75 93 SER A O 1
ATOM 730 N N . LEU A 1 94 ? 19.977 13.061 3.923 1.00 79.44 94 LEU A N 1
ATOM 731 C CA . LEU A 1 94 ? 21.268 12.558 4.384 1.00 79.44 94 LEU A CA 1
ATOM 732 C C . LEU A 1 94 ? 22.327 12.712 3.298 1.00 79.44 94 LEU A C 1
ATOM 734 O O . LEU A 1 94 ? 22.077 12.461 2.114 1.00 79.44 94 LEU A O 1
ATOM 738 N N . TYR A 1 95 ? 23.515 13.128 3.716 1.00 81.56 95 TYR A N 1
ATOM 739 C CA . TYR A 1 95 ? 24.655 13.382 2.846 1.00 81.56 95 TYR A CA 1
ATOM 740 C C . TYR A 1 95 ? 25.904 12.715 3.410 1.00 81.56 95 TYR A C 1
ATOM 742 O O . TYR A 1 95 ? 26.071 12.643 4.625 1.00 81.56 95 TYR A O 1
ATOM 750 N N . THR A 1 96 ? 26.785 12.279 2.514 1.00 79.81 96 THR A N 1
ATOM 751 C CA . THR A 1 96 ? 28.150 11.858 2.840 1.00 79.81 96 THR A CA 1
ATOM 752 C C . THR A 1 96 ? 29.132 12.955 2.446 1.00 79.81 96 THR A C 1
ATOM 754 O O . THR A 1 96 ? 28.909 13.689 1.470 1.00 79.81 96 THR A O 1
ATOM 757 N N . SER A 1 97 ? 30.219 13.076 3.203 1.00 75.06 97 SER A N 1
ATOM 758 C CA . SER A 1 97 ? 31.307 14.001 2.904 1.00 75.06 97 SER A CA 1
ATOM 759 C C . SER A 1 97 ? 32.443 13.281 2.174 1.00 75.06 97 SER A C 1
ATOM 761 O O . SER A 1 97 ? 33.049 12.348 2.686 1.00 75.06 97 SER A O 1
ATOM 763 N N . TYR A 1 98 ? 32.776 13.758 0.975 1.00 71.94 98 TYR A N 1
ATOM 764 C CA . TYR A 1 98 ? 33.977 13.354 0.245 1.00 71.94 98 TYR A CA 1
ATOM 765 C C . TYR A 1 98 ? 34.899 14.569 0.110 1.00 71.94 98 TYR A C 1
ATOM 767 O O . TYR A 1 98 ? 34.783 15.386 -0.811 1.00 71.94 98 TYR A O 1
ATOM 775 N N . GLY A 1 99 ? 35.817 14.718 1.067 1.00 71.62 99 GLY A N 1
ATOM 776 C CA . GLY A 1 99 ? 36.717 15.870 1.144 1.00 71.62 99 GLY A CA 1
ATOM 777 C C . GLY A 1 99 ? 35.955 17.171 1.421 1.00 71.62 99 GLY A C 1
ATOM 778 O O . GLY A 1 99 ? 35.346 17.318 2.472 1.00 71.62 99 GLY A O 1
ATOM 779 N N . LYS A 1 100 ? 35.997 18.134 0.488 1.00 70.00 100 LYS A N 1
ATOM 780 C CA . LYS A 1 100 ? 35.239 19.402 0.589 1.00 70.00 100 LYS A CA 1
ATOM 781 C C . LYS A 1 100 ? 33.836 19.336 -0.028 1.00 70.00 100 LYS A C 1
ATOM 783 O O . LYS A 1 100 ? 33.102 20.316 0.049 1.00 70.00 100 LYS A O 1
ATOM 788 N N . ASN A 1 101 ? 33.481 18.220 -0.662 1.00 73.00 101 ASN A N 1
ATOM 789 C CA . ASN A 1 101 ? 32.214 18.065 -1.364 1.00 73.00 101 ASN A CA 1
ATOM 790 C C . ASN A 1 101 ? 31.250 17.224 -0.529 1.00 73.00 101 ASN A C 1
ATOM 792 O O . ASN A 1 101 ? 31.648 16.217 0.051 1.00 73.00 101 ASN A O 1
ATOM 796 N N . MET A 1 102 ? 29.975 17.605 -0.524 1.00 75.50 102 MET A N 1
ATOM 797 C CA . MET A 1 102 ? 28.908 16.774 0.029 1.00 75.50 102 MET A CA 1
ATOM 798 C C . MET A 1 102 ? 28.130 16.122 -1.104 1.00 75.50 102 MET A C 1
ATOM 800 O O . MET A 1 102 ? 27.724 16.797 -2.052 1.00 75.50 102 MET A O 1
ATOM 804 N N . GLN A 1 103 ? 27.907 14.818 -1.001 1.00 78.62 103 GLN A N 1
ATOM 805 C CA . GLN A 1 103 ? 27.075 14.070 -1.936 1.00 78.62 103 GLN A CA 1
ATOM 806 C C . GLN A 1 103 ? 25.798 13.626 -1.233 1.00 78.62 103 GLN A C 1
ATOM 808 O O . GLN A 1 103 ? 25.845 13.071 -0.138 1.00 78.62 103 GLN A O 1
ATOM 813 N N . HIS A 1 104 ? 24.650 13.888 -1.858 1.00 76.56 104 HIS A N 1
ATOM 814 C CA . HIS A 1 104 ? 23.364 13.418 -1.350 1.00 76.56 104 HIS A CA 1
ATOM 815 C C . HIS A 1 104 ? 23.327 11.889 -1.405 1.00 76.56 104 HIS A C 1
ATOM 817 O O . HIS A 1 104 ? 23.443 11.310 -2.486 1.00 76.56 104 HIS A O 1
ATOM 823 N N . LEU A 1 105 ? 23.111 11.249 -0.258 1.00 75.62 105 LEU A N 1
ATOM 824 C CA . LEU A 1 105 ? 22.959 9.803 -0.155 1.00 75.62 105 LEU A CA 1
ATOM 825 C C . LEU A 1 105 ? 21.510 9.419 -0.453 1.00 75.62 105 LEU A C 1
ATOM 827 O O . LEU A 1 105 ? 21.172 8.929 -1.535 1.00 75.62 105 LEU A O 1
ATOM 831 N N . HIS A 1 106 ? 20.637 9.675 0.515 1.00 73.56 106 HIS A N 1
ATOM 832 C CA . HIS A 1 106 ? 19.247 9.262 0.492 1.00 73.56 106 HIS A CA 1
ATOM 833 C C . HIS A 1 106 ? 18.403 10.126 1.432 1.00 73.56 106 HIS A C 1
ATOM 835 O O . HIS A 1 106 ? 18.901 10.974 2.173 1.00 73.56 106 HIS A O 1
ATOM 841 N N . ARG A 1 107 ? 17.088 9.920 1.374 1.00 78.44 107 ARG A N 1
ATOM 842 C CA . ARG A 1 107 ? 16.123 10.573 2.261 1.00 78.44 107 ARG A CA 1
ATOM 843 C C . ARG A 1 107 ? 15.579 9.525 3.211 1.00 78.44 107 ARG A C 1
ATOM 845 O O . ARG A 1 107 ? 15.124 8.485 2.734 1.00 78.44 107 ARG A O 1
ATOM 852 N N . LYS A 1 108 ? 15.597 9.817 4.511 1.00 80.31 108 LYS A N 1
ATOM 853 C CA . LYS A 1 108 ? 15.163 8.917 5.586 1.00 80.31 108 LYS A CA 1
ATOM 854 C C . LYS A 1 108 ? 13.895 9.445 6.243 1.00 80.31 108 LYS A C 1
ATOM 856 O O . LYS A 1 108 ? 13.855 10.595 6.669 1.00 80.31 108 LYS A O 1
ATOM 861 N N . LEU A 1 109 ? 12.851 8.621 6.320 1.00 81.62 109 LEU A N 1
ATOM 862 C CA . LEU A 1 109 ? 11.591 9.010 6.961 1.00 81.62 109 LEU A CA 1
ATOM 863 C C . LEU A 1 109 ? 11.792 9.156 8.474 1.00 81.62 109 LEU A C 1
ATOM 865 O O . LEU A 1 109 ? 12.360 8.265 9.107 1.00 81.62 109 LEU A O 1
ATOM 869 N N . GLN A 1 110 ? 11.260 10.222 9.065 1.00 85.56 110 GLN A N 1
ATOM 870 C CA . GLN A 1 110 ? 11.116 10.316 10.514 1.00 85.56 110 GLN A CA 1
ATOM 871 C C . GLN A 1 110 ? 9.826 9.617 10.935 1.00 85.56 110 GLN A C 1
ATOM 873 O O . GLN A 1 110 ? 8.728 10.155 10.769 1.00 85.56 110 GLN A O 1
ATOM 878 N N . LYS A 1 111 ? 9.974 8.409 11.479 1.00 85.56 111 LYS A N 1
ATOM 879 C CA . LYS A 1 111 ? 8.861 7.622 12.010 1.00 85.56 111 LYS A CA 1
ATOM 880 C C . LYS A 1 111 ? 8.279 8.291 13.247 1.00 85.56 111 LYS A C 1
ATOM 882 O O . LYS A 1 111 ? 9.016 8.638 14.170 1.00 85.56 111 LYS A O 1
ATOM 887 N N . ASN A 1 112 ? 6.962 8.470 13.272 1.00 90.75 112 ASN A N 1
ATOM 888 C CA . ASN A 1 112 ? 6.271 9.033 14.430 1.00 90.75 112 ASN A CA 1
ATOM 889 C C . ASN A 1 112 ? 4.894 8.391 14.605 1.00 90.75 112 ASN A C 1
ATOM 891 O O . ASN A 1 112 ? 3.974 8.663 13.833 1.00 90.75 112 ASN A O 1
ATOM 895 N N . TYR A 1 113 ? 4.781 7.573 15.649 1.00 92.94 113 TYR A N 1
ATOM 896 C CA . TYR A 1 113 ? 3.601 6.772 15.980 1.00 92.94 113 TYR A CA 1
ATOM 897 C C . TYR A 1 113 ? 2.651 7.455 16.981 1.00 92.94 113 TYR A C 1
ATOM 899 O O . TYR A 1 113 ? 1.515 7.016 17.169 1.00 92.94 113 TYR A O 1
ATOM 907 N N . ASN A 1 114 ? 3.098 8.545 17.612 1.00 95.06 114 ASN A N 1
ATOM 908 C CA . ASN A 1 114 ? 2.281 9.321 18.545 1.00 95.06 114 ASN A CA 1
ATOM 909 C C . ASN A 1 114 ? 1.157 10.054 17.807 1.00 95.06 114 ASN A C 1
ATOM 911 O O . ASN A 1 114 ? 1.246 10.261 16.599 1.00 95.06 114 ASN A O 1
ATOM 915 N N . GLU A 1 115 ? 0.135 10.522 18.527 1.00 95.25 115 GLU A N 1
ATOM 916 C CA . GLU A 1 115 ? -0.932 11.351 17.952 1.00 95.25 115 GLU A CA 1
ATOM 917 C C . GLU A 1 115 ? -0.381 12.494 17.080 1.00 95.25 115 GLU A C 1
ATOM 919 O O . GLU A 1 115 ? 0.594 13.163 17.435 1.00 95.25 115 GLU A O 1
ATOM 924 N N . LYS A 1 116 ? -1.007 12.720 15.916 1.00 94.94 116 LYS A N 1
ATOM 925 C CA . LYS A 1 116 ? -0.559 13.649 14.853 1.00 94.94 116 LYS A CA 1
ATOM 926 C C . LYS A 1 116 ? 0.768 13.264 14.177 1.00 94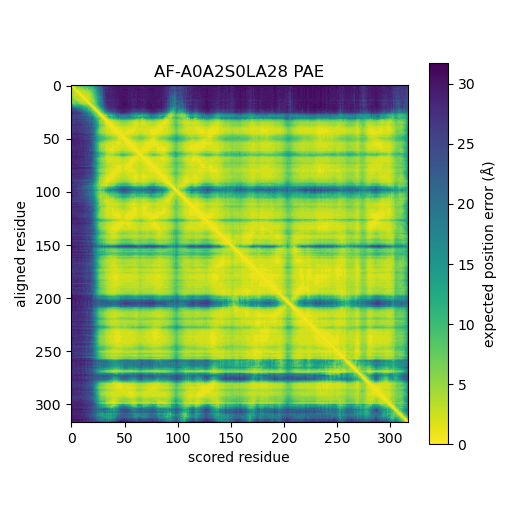.94 116 LYS A C 1
ATOM 928 O O . LYS A 1 116 ? 1.166 13.895 13.194 1.00 94.94 116 LYS A O 1
ATOM 933 N N . GLY A 1 117 ? 1.450 12.225 14.644 1.00 95.25 117 GLY A N 1
ATOM 934 C CA . GLY A 1 117 ? 2.530 11.559 13.928 1.00 95.25 117 GLY A CA 1
ATOM 935 C C . GLY A 1 117 ? 2.007 10.852 12.682 1.00 95.25 117 GLY A C 1
ATOM 936 O O . GLY A 1 117 ? 0.869 10.384 12.658 1.00 95.25 117 GLY A O 1
ATOM 937 N N . ALA A 1 118 ? 2.812 10.816 11.620 1.00 93.69 118 ALA A N 1
ATOM 938 C CA . ALA A 1 118 ? 2.355 10.311 10.331 1.00 93.69 118 ALA A CA 1
ATOM 939 C C . ALA A 1 118 ? 2.026 8.809 10.354 1.00 93.69 118 ALA A C 1
ATOM 941 O O . ALA A 1 118 ? 1.140 8.378 9.623 1.00 93.69 118 ALA A O 1
ATOM 942 N N . ASP A 1 119 ? 2.693 8.032 11.210 1.00 92.81 119 ASP A N 1
ATOM 943 C CA . ASP A 1 119 ? 2.498 6.586 11.352 1.00 92.81 119 ASP A CA 1
ATOM 944 C C . ASP A 1 119 ? 1.478 6.219 12.450 1.00 92.81 119 ASP A C 1
ATOM 946 O O . ASP A 1 119 ? 1.281 5.032 12.724 1.00 92.81 119 ASP A O 1
ATOM 950 N N . HIS A 1 120 ? 0.831 7.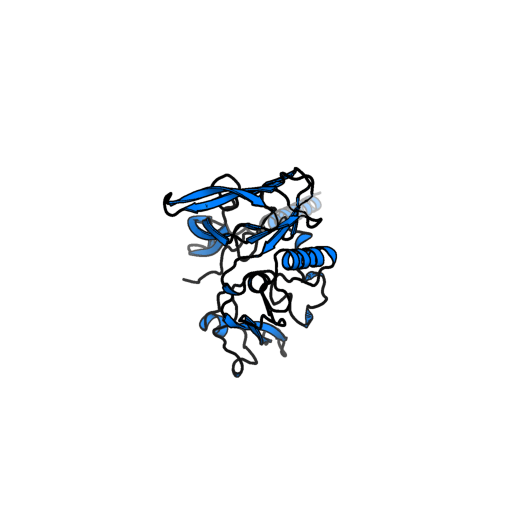209 13.085 1.00 96.75 120 HIS A N 1
ATOM 951 C CA . HIS A 1 120 ? -0.176 6.979 14.122 1.00 96.75 120 HIS A CA 1
ATOM 952 C C . HIS A 1 120 ? -1.346 6.157 13.584 1.00 96.75 120 HIS A C 1
ATOM 954 O O . HIS A 1 120 ? -2.068 6.606 12.689 1.00 96.75 120 HIS A O 1
ATOM 960 N N . LEU A 1 121 ? -1.536 4.977 14.169 1.00 97.50 121 LEU A N 1
ATOM 961 C CA . LEU A 1 121 ? -2.647 4.081 13.895 1.00 97.50 121 LEU A CA 1
ATOM 962 C C . LEU A 1 121 ? -2.928 3.227 15.132 1.00 97.50 121 LEU A C 1
ATOM 964 O O . LEU A 1 121 ? -2.048 2.523 15.628 1.00 97.50 121 LEU A O 1
ATOM 968 N N . VAL A 1 122 ? -4.174 3.258 15.586 1.00 98.31 122 VAL A N 1
ATOM 969 C CA . VAL A 1 122 ? -4.720 2.409 16.642 1.00 98.31 122 VAL A CA 1
ATOM 970 C C . VAL A 1 122 ? -5.986 1.746 16.116 1.00 98.31 122 VAL A C 1
ATOM 972 O O . VAL A 1 122 ? -6.857 2.423 15.571 1.00 98.31 122 VAL A O 1
ATOM 975 N N . ILE A 1 123 ? -6.092 0.428 16.277 1.00 98.38 123 ILE A N 1
ATOM 976 C CA . ILE A 1 123 ? -7.273 -0.371 15.929 1.00 98.38 123 ILE A CA 1
ATOM 977 C C . ILE A 1 123 ? -7.709 -1.124 17.180 1.00 98.38 123 ILE A C 1
ATOM 979 O O . ILE A 1 123 ? -7.033 -2.051 17.625 1.00 98.38 123 ILE A O 1
ATOM 983 N N . LYS A 1 124 ? -8.844 -0.734 17.747 1.00 98.56 124 LYS A N 1
ATOM 984 C CA . LYS A 1 124 ? -9.414 -1.320 18.956 1.00 98.56 124 LYS A CA 1
ATOM 985 C C . LYS A 1 124 ? -10.605 -2.196 18.589 1.00 98.56 124 LYS A C 1
ATOM 987 O O . LYS A 1 124 ? -11.653 -1.703 18.169 1.00 98.56 124 LYS A O 1
ATOM 992 N N . ASN A 1 125 ? -10.442 -3.506 18.748 1.00 98.31 125 ASN A N 1
ATOM 993 C CA . ASN A 1 125 ? -11.504 -4.476 18.518 1.00 98.31 125 ASN A CA 1
ATOM 994 C C . ASN A 1 125 ? -12.508 -4.428 19.675 1.00 98.31 125 ASN A C 1
ATOM 996 O O . ASN A 1 125 ? -12.174 -4.797 20.798 1.00 98.31 125 ASN A O 1
ATOM 1000 N N . LEU A 1 126 ? -13.741 -3.997 19.407 1.00 97.94 126 LEU A N 1
ATOM 1001 C CA . LEU A 1 126 ? -14.793 -3.900 20.425 1.00 97.94 126 LEU A CA 1
ATOM 1002 C C . LEU A 1 126 ? -15.651 -5.172 20.507 1.00 97.94 126 LEU A C 1
ATOM 1004 O O . LEU A 1 126 ? -16.627 -5.208 21.253 1.00 97.94 126 LEU A O 1
ATOM 1008 N N . SER A 1 127 ? -15.323 -6.200 19.722 1.00 95.12 127 SER A N 1
ATOM 1009 C CA . SER A 1 127 ? -16.132 -7.409 19.573 1.00 95.12 127 SER A CA 1
ATOM 1010 C C . SER A 1 127 ? -15.527 -8.638 20.260 1.00 95.12 127 SER A C 1
ATOM 1012 O O . SER A 1 127 ? -14.351 -8.664 20.634 1.00 95.12 127 SER A O 1
ATOM 1014 N N . GLY A 1 128 ? -16.353 -9.682 20.389 1.00 94.88 128 GLY A N 1
ATOM 1015 C CA . GLY A 1 128 ? -15.949 -11.006 20.872 1.00 94.88 128 GLY A CA 1
ATOM 1016 C C . GLY A 1 128 ? -15.266 -11.891 19.820 1.00 94.88 128 GLY A C 1
ATOM 1017 O O . GLY A 1 128 ? -14.791 -12.968 20.172 1.00 94.88 128 GLY A O 1
ATOM 1018 N N . SER A 1 129 ? -15.187 -11.451 18.560 1.00 96.31 129 SER A N 1
ATOM 1019 C CA . SER A 1 129 ? -14.566 -12.201 17.463 1.00 96.31 129 SER A CA 1
ATOM 1020 C C . SER A 1 129 ? -13.199 -11.610 17.122 1.00 96.31 129 SER A C 1
ATOM 1022 O O . SER A 1 129 ? -12.981 -10.400 17.209 1.00 96.31 129 SER A O 1
ATOM 1024 N N . ALA A 1 130 ? -12.244 -12.458 16.740 1.00 98.00 130 ALA A N 1
ATOM 1025 C CA . ALA A 1 130 ? -10.939 -11.987 16.284 1.00 98.00 130 ALA A CA 1
ATOM 1026 C C . ALA A 1 130 ? -11.059 -11.278 14.925 1.00 98.00 130 ALA A C 1
ATOM 1028 O O . ALA A 1 130 ? -11.802 -11.720 14.045 1.00 98.00 130 ALA A O 1
ATOM 1029 N N . LEU A 1 131 ? -10.288 -10.208 14.744 1.00 98.31 131 LEU A N 1
ATOM 1030 C CA . LEU A 1 131 ? -10.123 -9.530 13.463 1.00 98.31 131 LEU A CA 1
ATOM 1031 C C . LEU A 1 131 ? -8.907 -10.085 12.728 1.00 98.31 131 LEU A C 1
ATOM 1033 O O . LEU A 1 131 ? -7.932 -10.522 13.338 1.00 98.31 131 LEU A O 1
ATOM 1037 N N . GLN A 1 132 ? -8.942 -9.975 11.413 1.00 97.62 132 GLN A N 1
ATOM 1038 C CA . GLN A 1 132 ? -7.808 -10.122 10.517 1.00 97.62 132 GLN A CA 1
ATOM 1039 C C . GLN A 1 132 ? -7.660 -8.840 9.701 1.00 97.62 132 GLN A C 1
ATOM 1041 O O . GLN A 1 132 ? -8.649 -8.175 9.383 1.00 97.62 132 GLN A O 1
ATOM 1046 N N . TYR A 1 133 ? -6.423 -8.488 9.372 1.00 96.94 133 TYR A N 1
ATOM 1047 C CA . TYR A 1 133 ? -6.139 -7.317 8.557 1.00 96.94 133 TYR A CA 1
ATOM 1048 C C . TYR A 1 133 ? -5.104 -7.611 7.480 1.00 96.94 133 TYR A C 1
ATOM 1050 O O . TYR A 1 133 ? -4.233 -8.464 7.662 1.00 96.94 133 TYR A O 1
ATOM 1058 N N . ALA A 1 134 ? -5.176 -6.855 6.387 1.00 95.69 134 ALA A N 1
ATOM 1059 C CA . ALA A 1 134 ? -4.160 -6.806 5.343 1.00 95.69 134 ALA A CA 1
ATOM 1060 C C . ALA A 1 134 ? -3.777 -5.352 5.039 1.00 95.69 134 ALA A C 1
ATOM 1062 O O . ALA A 1 134 ? -4.635 -4.469 5.013 1.00 95.69 134 ALA A O 1
ATOM 1063 N N . VAL A 1 135 ? -2.490 -5.108 4.800 1.00 93.75 135 VAL A N 1
ATOM 1064 C CA . VAL A 1 135 ? -1.962 -3.803 4.388 1.00 93.75 135 VAL A CA 1
ATOM 1065 C C . VAL A 1 135 ? -1.702 -3.829 2.888 1.00 93.75 135 VAL A C 1
ATOM 1067 O O . VAL A 1 135 ? -0.884 -4.611 2.407 1.00 93.75 135 VAL A O 1
ATOM 1070 N N . VAL A 1 136 ? -2.380 -2.968 2.139 1.00 93.75 136 VAL A N 1
ATOM 1071 C CA . VAL A 1 136 ? -2.205 -2.823 0.689 1.00 93.75 136 VAL A CA 1
ATOM 1072 C C . VAL A 1 136 ? -1.483 -1.510 0.426 1.00 93.75 136 VAL A C 1
ATOM 1074 O O . VAL A 1 136 ? -1.960 -0.445 0.820 1.00 93.75 136 VAL A O 1
ATOM 1077 N N . SER A 1 137 ? -0.320 -1.577 -0.228 1.00 90.25 137 SER A N 1
ATOM 1078 C CA . SER A 1 137 ? 0.457 -0.371 -0.509 1.00 90.25 137 SER A CA 1
ATOM 1079 C C . SER A 1 137 ? -0.305 0.558 -1.451 1.00 90.25 137 SER A C 1
ATOM 1081 O O . SER A 1 137 ? -0.905 0.098 -2.422 1.00 90.25 137 SER A O 1
ATOM 1083 N N . HIS A 1 138 ? -0.239 1.860 -1.178 1.00 90.69 138 HIS A N 1
ATOM 1084 C CA . HIS A 1 138 ? -0.790 2.908 -2.028 1.00 90.69 138 HIS A CA 1
ATOM 1085 C C . HIS A 1 138 ? 0.330 3.764 -2.631 1.00 90.69 138 HIS A C 1
ATOM 1087 O O . HIS A 1 138 ? 0.465 4.947 -2.325 1.00 90.69 138 HIS A O 1
ATOM 1093 N N . LEU A 1 139 ? 1.210 3.146 -3.431 1.00 86.44 139 LEU A N 1
ATOM 1094 C CA . LEU A 1 139 ? 2.302 3.838 -4.126 1.00 86.44 139 LEU A CA 1
ATOM 1095 C C . LEU A 1 139 ? 1.876 4.228 -5.541 1.00 86.44 139 LEU A C 1
ATOM 1097 O O . LEU A 1 139 ? 1.625 3.330 -6.358 1.00 86.44 139 LEU A O 1
ATOM 1101 N N . PRO A 1 140 ? 1.839 5.537 -5.857 1.00 83.44 140 PRO A N 1
ATOM 1102 C CA . PRO A 1 140 ? 1.576 5.995 -7.207 1.00 83.44 140 PRO A CA 1
ATOM 1103 C C . PRO A 1 140 ? 2.583 5.410 -8.192 1.00 83.44 140 PRO A C 1
ATOM 1105 O O . PRO A 1 140 ? 3.782 5.321 -7.909 1.00 83.44 140 PRO A O 1
ATOM 1108 N N . VAL A 1 141 ? 2.092 5.044 -9.373 1.00 90.62 141 VAL A N 1
ATOM 1109 C CA . VAL A 1 141 ? 2.960 4.598 -10.458 1.00 90.62 141 VAL A CA 1
ATOM 1110 C C . VAL A 1 141 ? 3.840 5.751 -10.921 1.00 90.62 141 VAL A C 1
ATOM 1112 O O . VAL A 1 141 ? 3.359 6.848 -11.210 1.00 90.62 141 VAL A O 1
ATOM 1115 N N . LYS A 1 142 ? 5.135 5.474 -11.054 1.00 92.06 142 LYS A N 1
ATOM 1116 C CA . LYS A 1 142 ? 6.062 6.308 -11.818 1.00 92.06 142 LYS A CA 1
ATOM 1117 C C . LYS A 1 142 ? 6.735 5.482 -12.889 1.00 92.06 142 LYS A C 1
ATOM 1119 O O . LYS A 1 142 ? 6.996 4.296 -12.696 1.00 92.06 142 LYS A O 1
ATOM 1124 N N . TYR A 1 143 ? 7.087 6.148 -13.977 1.00 93.50 143 TYR A N 1
ATOM 1125 C CA . TYR A 1 143 ? 7.851 5.559 -15.063 1.00 93.50 143 TYR A CA 1
ATOM 1126 C C . TYR A 1 143 ? 9.295 6.041 -15.028 1.00 93.50 143 TYR A C 1
ATOM 1128 O O . TYR A 1 143 ? 9.583 7.132 -14.525 1.00 93.50 143 TYR A O 1
ATOM 1136 N N . PHE A 1 144 ? 10.205 5.234 -15.561 1.00 90.81 144 PHE A N 1
ATOM 1137 C CA . PHE A 1 144 ? 11.548 5.713 -15.855 1.00 90.81 144 PHE A CA 1
ATOM 1138 C C . PHE A 1 144 ? 11.489 6.788 -16.942 1.00 90.81 144 PHE A C 1
ATOM 1140 O O . PHE A 1 144 ? 10.752 6.677 -17.923 1.00 90.81 144 PHE A O 1
ATOM 1147 N N . SER A 1 145 ? 12.299 7.829 -16.784 1.00 89.62 145 SER A N 1
ATOM 1148 C CA . SER A 1 145 ? 12.551 8.778 -17.863 1.00 89.62 145 SER A CA 1
ATOM 1149 C C . SER A 1 145 ? 13.346 8.114 -18.991 1.00 89.62 145 SER A C 1
ATOM 1151 O O . SER A 1 145 ? 14.074 7.141 -18.788 1.00 89.62 145 SER A O 1
ATOM 1153 N N . ARG A 1 146 ? 13.262 8.672 -20.204 1.00 86.69 146 ARG A N 1
ATOM 1154 C CA . ARG A 1 146 ? 14.032 8.167 -21.355 1.00 86.69 146 ARG A CA 1
ATOM 1155 C C . ARG A 1 146 ? 15.537 8.170 -21.097 1.00 86.69 146 ARG A C 1
ATOM 1157 O O . ARG A 1 146 ? 16.220 7.250 -21.526 1.00 86.69 146 ARG A O 1
ATOM 1164 N N . SER A 1 147 ? 16.052 9.192 -20.413 1.00 87.31 147 SER A N 1
ATOM 1165 C CA . SER A 1 147 ? 17.471 9.263 -20.062 1.00 87.31 147 SER A CA 1
ATOM 1166 C C . SER A 1 147 ? 17.862 8.146 -19.099 1.00 87.31 147 SER A C 1
ATOM 1168 O O . SER A 1 147 ? 18.900 7.527 -19.309 1.00 87.31 147 SER A O 1
ATOM 1170 N N . GLU A 1 148 ? 17.029 7.836 -18.100 1.00 87.56 148 GLU A N 1
ATOM 1171 C CA . GLU A 1 148 ? 17.263 6.709 -17.189 1.00 87.56 148 GLU A CA 1
ATOM 1172 C C . GLU A 1 148 ? 17.279 5.373 -17.934 1.00 87.56 148 GLU A C 1
ATOM 1174 O O . GLU A 1 148 ? 18.216 4.602 -17.748 1.00 87.56 148 GLU A O 1
ATOM 1179 N N . VAL A 1 149 ? 16.310 5.125 -18.823 1.00 85.94 149 VAL A N 1
ATOM 1180 C CA . VAL A 1 149 ? 16.266 3.889 -19.627 1.00 85.94 149 VAL A CA 1
ATOM 1181 C C . VAL A 1 149 ? 17.486 3.770 -20.545 1.00 85.94 149 VAL A C 1
ATOM 1183 O O . VAL A 1 149 ? 18.088 2.707 -20.648 1.00 85.94 149 VAL A O 1
ATOM 1186 N N . ASN A 1 150 ? 17.895 4.868 -21.183 1.00 82.81 150 ASN A N 1
ATOM 1187 C CA . ASN A 1 150 ? 19.035 4.871 -22.102 1.00 82.81 150 ASN A CA 1
ATOM 1188 C C . ASN A 1 150 ? 20.397 4.758 -21.392 1.00 82.81 150 ASN A C 1
ATOM 1190 O O . ASN A 1 150 ? 21.401 4.513 -22.056 1.00 82.81 150 ASN A O 1
ATOM 1194 N N . SER A 1 151 ? 20.459 4.970 -20.072 1.00 78.88 151 SER A N 1
ATOM 1195 C CA . SER A 1 151 ? 21.723 5.037 -19.325 1.00 78.88 151 SER A CA 1
ATOM 1196 C C . SER A 1 151 ? 22.314 3.677 -18.937 1.00 78.88 151 SER A C 1
ATOM 1198 O O . SER A 1 151 ? 23.438 3.675 -18.442 1.00 78.88 151 SER A O 1
ATOM 1200 N N . ASN A 1 152 ? 21.578 2.571 -19.117 1.00 68.38 152 ASN A N 1
ATOM 1201 C CA . ASN A 1 152 ? 21.946 1.144 -18.977 1.00 68.38 152 ASN A CA 1
ATOM 1202 C C . ASN A 1 152 ? 20.720 0.377 -18.443 1.00 68.38 152 ASN A C 1
ATOM 1204 O O . ASN A 1 152 ? 20.022 0.927 -17.587 1.00 68.38 152 ASN A O 1
ATOM 1208 N N . PRO A 1 153 ? 20.509 -0.912 -18.769 1.00 74.06 153 PRO A N 1
ATOM 1209 C CA . PRO A 1 153 ? 21.128 -1.757 -19.805 1.00 74.06 153 PRO A CA 1
ATOM 1210 C C . PRO A 1 153 ? 20.373 -1.713 -21.150 1.00 74.06 153 PRO A C 1
ATOM 1212 O O . PRO A 1 153 ? 19.274 -1.169 -21.234 1.00 74.06 153 PRO A O 1
ATOM 1215 N N . GLU A 1 154 ? 20.935 -2.311 -22.211 1.00 83.56 154 GLU A N 1
ATOM 1216 C CA . GLU A 1 154 ? 20.232 -2.423 -23.498 1.00 83.56 154 GLU A CA 1
ATOM 1217 C C . GLU A 1 154 ? 18.957 -3.269 -23.366 1.00 83.56 154 GLU A C 1
ATOM 1219 O O . GLU A 1 154 ? 18.982 -4.389 -22.850 1.00 83.56 154 GLU A O 1
ATOM 1224 N N . ILE A 1 155 ? 17.846 -2.740 -23.889 1.00 88.62 155 ILE A N 1
ATOM 1225 C CA . ILE A 1 155 ? 16.576 -3.459 -23.973 1.00 88.62 155 ILE A CA 1
ATOM 1226 C C . ILE A 1 155 ? 16.500 -4.200 -25.312 1.00 88.62 155 ILE A C 1
ATOM 1228 O O . ILE A 1 155 ? 16.391 -3.572 -26.368 1.00 88.62 155 ILE A O 1
ATOM 1232 N N . GLY A 1 156 ? 16.519 -5.532 -25.269 1.00 87.19 156 GLY A N 1
ATOM 1233 C CA . GLY A 1 156 ? 16.553 -6.385 -26.463 1.00 87.19 156 GLY A CA 1
ATOM 1234 C C . GLY A 1 156 ? 15.321 -6.216 -27.350 1.00 87.19 156 GLY A C 1
ATOM 1235 O O . GLY A 1 156 ? 15.434 -6.124 -28.568 1.00 87.19 156 GLY A O 1
ATOM 1236 N N . ASN A 1 157 ? 14.147 -6.073 -26.734 1.00 90.38 157 ASN A N 1
ATOM 1237 C CA . ASN A 1 157 ? 12.871 -5.854 -27.415 1.00 90.38 157 ASN A CA 1
ATOM 1238 C C . ASN A 1 157 ? 12.439 -4.375 -27.444 1.00 90.38 157 ASN A C 1
ATOM 1240 O O . ASN A 1 157 ? 11.246 -4.078 -27.479 1.00 90.38 157 ASN A O 1
ATOM 1244 N N . LYS A 1 158 ? 13.387 -3.422 -27.449 1.00 87.38 158 LYS A N 1
ATOM 1245 C CA . LYS A 1 158 ? 13.093 -1.970 -27.406 1.00 87.38 158 LYS A CA 1
ATOM 1246 C C . LYS A 1 158 ? 12.173 -1.472 -28.524 1.00 87.38 158 LYS A C 1
ATOM 1248 O O . LYS A 1 158 ? 11.470 -0.489 -28.332 1.00 87.38 158 LYS A O 1
ATOM 1253 N N . ASN A 1 159 ? 12.176 -2.145 -29.675 1.00 87.81 159 ASN A N 1
ATOM 1254 C CA . ASN A 1 159 ? 11.350 -1.785 -30.830 1.00 87.81 159 ASN A CA 1
ATOM 1255 C C . ASN A 1 159 ? 9.899 -2.292 -30.719 1.00 87.81 159 ASN A C 1
ATOM 1257 O O . ASN A 1 159 ? 9.051 -1.878 -31.501 1.00 87.81 159 ASN A O 1
ATOM 1261 N N . GLU A 1 160 ? 9.610 -3.180 -29.765 1.00 89.25 160 GLU A N 1
ATOM 1262 C CA . GLU A 1 160 ? 8.297 -3.817 -29.577 1.00 89.25 160 GLU A CA 1
ATOM 1263 C C . GLU A 1 160 ? 7.523 -3.234 -28.385 1.00 89.25 160 GLU A C 1
ATOM 1265 O O . GLU A 1 160 ? 6.393 -3.637 -28.103 1.00 89.25 160 GLU A O 1
ATOM 1270 N N . VAL A 1 161 ? 8.135 -2.297 -27.657 1.00 90.19 161 VAL A N 1
ATOM 1271 C CA . VAL A 1 161 ? 7.660 -1.818 -26.356 1.00 90.19 161 VAL A CA 1
ATOM 1272 C C . VAL A 1 161 ? 7.733 -0.303 -26.241 1.00 90.19 161 VAL A C 1
ATOM 1274 O O . VAL A 1 161 ? 8.613 0.352 -26.797 1.00 90.19 161 VAL A O 1
ATOM 1277 N N . ASP A 1 162 ? 6.814 0.269 -25.467 1.00 92.00 162 ASP A N 1
ATOM 1278 C CA . ASP A 1 162 ? 6.853 1.688 -25.131 1.00 92.00 162 ASP A CA 1
ATOM 1279 C C . ASP A 1 162 ? 7.756 1.910 -23.914 1.00 92.00 162 ASP A C 1
ATOM 1281 O O . ASP A 1 162 ? 7.333 1.793 -22.761 1.00 92.00 162 ASP A O 1
ATOM 1285 N N . ILE A 1 163 ? 9.017 2.258 -24.178 1.00 89.75 163 ILE A N 1
ATOM 1286 C CA . ILE A 1 163 ? 10.021 2.487 -23.132 1.00 89.75 163 ILE A CA 1
ATOM 1287 C C . ILE A 1 163 ? 9.660 3.625 -22.165 1.00 89.75 163 ILE A C 1
ATOM 1289 O O . ILE A 1 163 ? 10.203 3.681 -21.065 1.00 89.75 163 ILE A O 1
ATOM 1293 N N . SER A 1 164 ? 8.738 4.524 -22.536 1.00 91.44 164 SER A N 1
ATOM 1294 C CA . SER A 1 164 ? 8.272 5.595 -21.642 1.00 91.44 164 SER A CA 1
ATOM 1295 C C . SER A 1 164 ? 7.300 5.108 -20.567 1.00 91.44 164 SER A C 1
ATOM 1297 O O . SER A 1 164 ? 6.992 5.848 -19.636 1.00 91.44 164 SER A O 1
ATOM 1299 N N . LYS A 1 165 ? 6.839 3.857 -20.679 1.00 95.31 165 LYS A N 1
ATOM 1300 C CA . LYS A 1 165 ? 5.904 3.212 -19.754 1.00 95.31 165 LYS A CA 1
ATOM 1301 C C . LYS A 1 165 ? 6.547 2.084 -18.944 1.00 95.31 165 LYS A C 1
ATOM 1303 O O . LYS A 1 165 ? 5.838 1.235 -18.398 1.00 95.31 165 LYS A O 1
ATOM 1308 N N . ILE A 1 166 ? 7.879 2.063 -18.850 1.00 93.81 166 ILE A N 1
ATOM 1309 C CA . ILE A 1 166 ? 8.594 1.127 -17.975 1.00 93.81 166 ILE A CA 1
ATOM 1310 C C . ILE A 1 166 ? 8.455 1.599 -16.528 1.00 93.81 166 ILE A C 1
ATOM 1312 O O . ILE A 1 166 ? 8.857 2.714 -16.192 1.00 93.81 166 ILE A O 1
ATOM 1316 N N . LEU A 1 167 ? 7.877 0.757 -15.674 1.00 93.31 167 LEU A N 1
ATOM 1317 C CA . LEU A 1 167 ? 7.612 1.067 -14.273 1.00 93.31 167 LEU A CA 1
ATOM 1318 C C . LEU A 1 167 ? 8.907 1.246 -13.470 1.00 93.31 167 LEU A C 1
ATOM 1320 O O . LEU A 1 167 ? 9.772 0.372 -13.454 1.00 93.31 167 LEU A O 1
ATOM 1324 N N . LYS A 1 168 ? 8.984 2.363 -12.747 1.00 89.19 168 LYS A N 1
ATOM 1325 C CA . LYS A 1 168 ? 10.049 2.730 -11.802 1.00 89.19 168 LYS A CA 1
ATOM 1326 C C . LYS A 1 168 ? 9.599 2.584 -10.351 1.00 89.19 168 LYS A C 1
ATOM 1328 O O . LYS A 1 168 ? 10.314 1.985 -9.546 1.00 89.19 168 LYS A O 1
ATOM 1333 N N . ASP A 1 169 ? 8.421 3.124 -10.045 1.00 88.00 169 ASP A N 1
ATOM 1334 C CA . ASP A 1 169 ? 7.749 3.015 -8.748 1.00 88.00 169 ASP A CA 1
ATOM 1335 C C . ASP A 1 169 ? 6.331 2.480 -8.982 1.00 88.00 169 ASP A C 1
ATOM 1337 O O . ASP A 1 169 ? 5.710 2.797 -9.999 1.00 88.00 169 ASP A O 1
ATOM 1341 N N . TYR A 1 170 ? 5.845 1.626 -8.084 1.00 90.12 170 TYR A N 1
ATOM 1342 C CA . TYR A 1 170 ? 4.551 0.953 -8.201 1.00 90.12 170 TYR A CA 1
ATOM 1343 C C . TYR A 1 170 ? 4.118 0.358 -6.859 1.00 90.12 170 TYR A C 1
ATOM 1345 O O . TYR A 1 170 ? 4.951 0.040 -6.011 1.00 90.12 170 TYR A O 1
ATOM 1353 N N . SER A 1 171 ? 2.809 0.189 -6.680 1.00 91.00 171 SER A N 1
ATOM 1354 C CA . SER A 1 171 ? 2.241 -0.417 -5.473 1.00 91.00 171 SER A CA 1
ATOM 1355 C C . SER A 1 171 ? 2.612 -1.894 -5.324 1.00 91.00 171 SER A C 1
ATOM 1357 O O . SER A 1 171 ? 2.791 -2.617 -6.305 1.00 91.00 171 SER A O 1
ATOM 1359 N N . LEU A 1 172 ? 2.694 -2.334 -4.073 1.00 88.12 172 LEU A N 1
ATOM 1360 C CA . LEU A 1 172 ? 3.039 -3.692 -3.662 1.00 88.12 172 LEU A CA 1
ATOM 1361 C C . LEU A 1 172 ? 1.943 -4.309 -2.771 1.00 88.12 172 LEU A C 1
ATOM 1363 O O . LEU A 1 172 ? 1.210 -3.578 -2.099 1.00 88.12 172 LEU A O 1
ATOM 1367 N N . PRO A 1 173 ? 1.854 -5.648 -2.700 1.00 90.75 173 PRO A N 1
ATOM 1368 C CA . PRO A 1 173 ? 2.620 -6.636 -3.458 1.00 90.75 173 PRO A CA 1
ATOM 1369 C C . PRO A 1 173 ? 2.052 -6.868 -4.868 1.00 90.75 173 PRO A C 1
ATOM 1371 O O . PRO A 1 173 ? 0.958 -6.412 -5.202 1.00 90.75 173 PRO A O 1
ATOM 1374 N N . ILE A 1 174 ? 2.805 -7.601 -5.689 1.00 93.62 174 ILE A N 1
ATOM 1375 C CA . ILE A 1 174 ? 2.412 -8.055 -7.026 1.00 93.62 174 ILE A CA 1
ATOM 1376 C C . ILE A 1 174 ? 1.738 -9.427 -6.923 1.00 93.62 174 ILE A C 1
ATOM 1378 O O . ILE A 1 174 ? 2.312 -10.360 -6.363 1.00 93.62 174 ILE A O 1
ATOM 1382 N N . TYR A 1 175 ? 0.549 -9.554 -7.507 1.00 95.38 175 TYR A N 1
ATOM 1383 C CA . TYR A 1 175 ? -0.189 -10.796 -7.712 1.00 95.38 175 TYR A CA 1
ATOM 1384 C C . TYR A 1 175 ? -0.488 -10.956 -9.202 1.00 95.38 175 TYR A C 1
ATOM 1386 O O . TYR A 1 175 ? -1.143 -10.099 -9.795 1.00 95.38 175 TYR A O 1
ATOM 1394 N N . LYS A 1 176 ? -0.002 -12.037 -9.824 1.00 94.50 176 LYS A N 1
ATOM 1395 C CA . LYS A 1 176 ? -0.271 -12.346 -11.244 1.00 94.50 176 LYS A CA 1
ATOM 1396 C C . LYS A 1 176 ? -0.042 -11.155 -12.197 1.00 94.50 176 LYS A C 1
ATOM 1398 O O . LYS A 1 176 ? -0.857 -10.858 -13.069 1.00 94.50 176 LYS A O 1
ATOM 1403 N N . GLY A 1 177 ? 1.064 -10.438 -11.993 1.00 94.06 177 GLY A N 1
ATOM 1404 C CA . GLY A 1 177 ? 1.482 -9.319 -12.843 1.00 94.06 177 GLY A CA 1
ATOM 1405 C C . GLY A 1 177 ? 0.821 -7.990 -12.513 1.00 94.06 177 GLY A C 1
ATOM 1406 O O . GLY A 1 177 ? 1.035 -7.021 -13.236 1.00 94.06 177 GLY A O 1
ATOM 1407 N N . THR A 1 178 ? 0.059 -7.931 -11.422 1.00 96.25 178 THR A N 1
ATOM 1408 C CA . THR A 1 178 ? -0.698 -6.745 -11.021 1.00 96.25 178 THR A CA 1
ATOM 1409 C C . THR A 1 178 ? -0.441 -6.416 -9.559 1.00 96.25 178 THR A C 1
ATOM 1411 O O . THR A 1 178 ? -0.549 -7.300 -8.711 1.00 96.25 178 THR A O 1
ATOM 1414 N N . PRO A 1 179 ? -0.163 -5.151 -9.210 1.00 96.06 179 PRO A N 1
ATOM 1415 C CA . PRO A 1 179 ? -0.295 -4.687 -7.837 1.00 96.06 179 PRO A CA 1
ATOM 1416 C C . PRO A 1 179 ? -1.675 -5.022 -7.263 1.00 96.06 179 PRO A C 1
ATOM 1418 O O . PRO A 1 179 ? -2.690 -4.675 -7.868 1.00 96.06 179 PRO A O 1
ATOM 1421 N N . VAL A 1 180 ? -1.731 -5.635 -6.078 1.00 97.25 180 VAL A N 1
ATOM 1422 C CA . VAL A 1 180 ? -3.011 -5.990 -5.429 1.00 97.25 180 VAL A CA 1
ATOM 1423 C C . VAL A 1 180 ? -3.925 -4.770 -5.267 1.00 97.25 180 VAL A C 1
ATOM 1425 O O . VAL A 1 180 ? -5.140 -4.895 -5.411 1.00 97.25 180 VAL A O 1
ATOM 1428 N N . LEU A 1 181 ? -3.341 -3.577 -5.083 1.00 96.69 181 LEU A N 1
ATOM 1429 C CA . LEU A 1 181 ? -4.068 -2.307 -5.082 1.00 96.69 181 LEU A CA 1
ATOM 1430 C C . LEU A 1 181 ? -5.032 -2.178 -6.264 1.00 96.69 181 LEU A C 1
ATOM 1432 O O . LEU A 1 181 ? -6.168 -1.779 -6.063 1.00 96.69 181 LEU A O 1
ATOM 1436 N N . TYR A 1 182 ? -4.610 -2.527 -7.478 1.00 97.56 182 TYR A N 1
ATOM 1437 C CA . TYR A 1 182 ? -5.420 -2.332 -8.684 1.00 97.56 182 TYR A CA 1
ATOM 1438 C C . TYR A 1 182 ? -6.457 -3.427 -8.902 1.00 97.56 182 TYR A C 1
ATOM 1440 O O . TYR A 1 182 ? -7.356 -3.253 -9.717 1.00 97.56 182 TYR A O 1
ATOM 1448 N N . LEU A 1 183 ? -6.363 -4.534 -8.166 1.00 97.62 183 LEU A N 1
ATOM 1449 C CA . LEU A 1 183 ? -7.413 -5.545 -8.152 1.00 97.62 183 LEU A CA 1
ATOM 1450 C C . LEU A 1 183 ? -8.545 -5.138 -7.203 1.00 97.62 183 LEU A C 1
ATOM 1452 O O 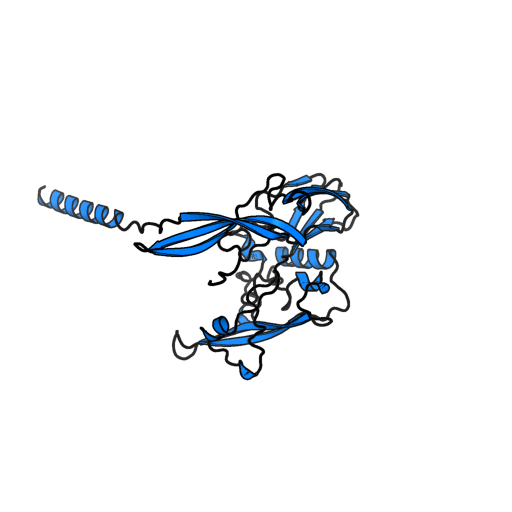. LEU A 1 183 ? -9.712 -5.335 -7.521 1.00 97.62 183 LEU A O 1
ATOM 1456 N N . PHE A 1 184 ? -8.192 -4.529 -6.069 1.00 96.12 184 PHE A N 1
ATOM 1457 C CA . PHE A 1 184 ? -9.115 -3.998 -5.059 1.00 96.12 184 PHE A CA 1
ATOM 1458 C C . PHE A 1 184 ? -9.726 -2.640 -5.449 1.00 96.12 184 PHE A C 1
ATOM 1460 O O . PHE A 1 184 ? -10.912 -2.396 -5.244 1.00 96.12 184 PHE A O 1
ATOM 1467 N N . LYS A 1 185 ? -8.905 -1.755 -6.016 1.00 96.69 185 LYS A N 1
ATOM 1468 C CA . LYS A 1 185 ? -9.225 -0.383 -6.428 1.00 96.69 185 LYS A CA 1
ATOM 1469 C C . LYS A 1 185 ? -8.780 -0.138 -7.871 1.00 96.69 185 LYS A C 1
ATOM 1471 O O . LYS A 1 185 ? -7.802 0.583 -8.108 1.00 96.69 185 LYS A O 1
ATOM 1476 N N . PRO A 1 186 ? -9.447 -0.759 -8.858 1.00 96.38 186 PRO A N 1
ATOM 1477 C CA . PRO A 1 186 ? -9.077 -0.614 -10.262 1.00 96.38 186 PRO A CA 1
ATOM 1478 C C . PRO A 1 186 ? -9.140 0.835 -10.748 1.00 96.38 186 PRO A C 1
ATOM 1480 O O . PRO A 1 186 ? -8.415 1.185 -11.675 1.00 96.38 186 PRO A O 1
ATOM 1483 N N . GLU A 1 187 ? -9.929 1.702 -10.112 1.00 95.38 187 GLU A N 1
ATOM 1484 C CA . GLU A 1 187 ? -9.996 3.136 -10.406 1.00 95.38 187 GLU A CA 1
ATOM 1485 C C . GLU A 1 187 ? -8.666 3.877 -10.186 1.00 95.38 187 GLU A C 1
ATOM 1487 O O . GLU A 1 187 ? -8.443 4.913 -10.806 1.00 95.38 187 GLU A O 1
ATOM 1492 N N . LEU A 1 188 ? -7.771 3.339 -9.349 1.00 95.38 188 LEU A N 1
ATOM 1493 C CA . LEU A 1 188 ? -6.445 3.909 -9.077 1.00 95.38 188 LEU A CA 1
ATOM 1494 C C . LEU A 1 188 ? -5.360 3.407 -10.038 1.00 95.38 188 LEU A C 1
ATOM 1496 O O . LEU A 1 188 ? -4.218 3.870 -9.989 1.00 95.38 188 LEU A O 1
ATOM 1500 N N . ALA A 1 189 ? -5.681 2.436 -10.893 1.00 95.94 189 ALA A N 1
ATOM 1501 C CA . ALA A 1 189 ? -4.740 1.928 -11.877 1.00 95.94 189 ALA A CA 1
ATOM 1502 C C . ALA A 1 189 ? -4.470 2.980 -12.965 1.00 95.94 189 ALA A C 1
ATOM 1504 O O . ALA A 1 189 ? -5.347 3.787 -13.275 1.00 95.94 189 ALA A O 1
ATOM 1505 N N . PRO A 1 190 ? -3.297 2.951 -13.621 1.00 96.12 190 PRO A N 1
ATOM 1506 C CA . PRO A 1 190 ? -2.938 3.949 -14.629 1.00 96.12 190 PRO A CA 1
ATOM 1507 C C . PRO A 1 190 ? -3.775 3.865 -15.923 1.00 96.12 190 PRO A C 1
ATOM 1509 O O . PRO A 1 190 ? -3.574 4.676 -16.823 1.00 96.12 190 PRO A O 1
ATOM 1512 N N . GLN A 1 191 ? -4.682 2.886 -16.044 1.00 96.19 191 GLN A N 1
ATOM 1513 C CA . GLN A 1 191 ? -5.566 2.668 -17.196 1.00 96.19 191 GLN A CA 1
ATOM 1514 C C . GLN A 1 191 ? -4.817 2.563 -18.536 1.00 96.19 191 GLN A C 1
ATOM 1516 O O . GLN A 1 191 ? -5.283 3.003 -19.587 1.00 96.19 191 GLN A O 1
ATOM 1521 N N . THR A 1 192 ? -3.643 1.934 -18.515 1.00 96.94 192 THR A N 1
ATOM 1522 C CA . THR A 1 192 ? -2.805 1.705 -19.697 1.00 96.94 192 THR A CA 1
ATOM 1523 C C . THR A 1 192 ? -2.091 0.361 -19.599 1.00 96.94 192 THR A C 1
ATOM 1525 O O . THR A 1 19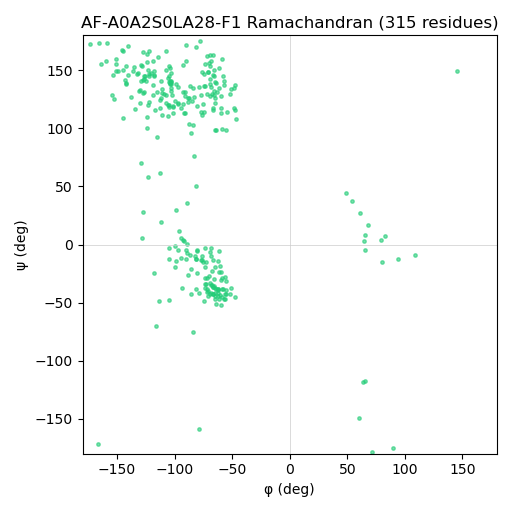2 ? -2.017 -0.260 -18.541 1.00 96.94 192 THR A O 1
ATOM 1528 N N . ASP A 1 193 ? -1.530 -0.076 -20.720 1.00 97.25 193 ASP A N 1
ATOM 1529 C CA . ASP A 1 193 ? -0.477 -1.083 -20.710 1.00 97.25 193 ASP A CA 1
ATOM 1530 C C . ASP A 1 193 ? 0.785 -0.462 -20.099 1.00 97.25 193 ASP A C 1
ATOM 1532 O O . ASP A 1 193 ? 1.116 0.692 -20.401 1.00 97.25 193 ASP A O 1
ATOM 1536 N N . VAL A 1 194 ? 1.470 -1.228 -19.256 1.00 96.94 194 VAL A N 1
ATOM 1537 C CA . VAL A 1 194 ? 2.744 -0.871 -18.625 1.00 96.94 194 VAL A CA 1
ATOM 1538 C C . VAL A 1 194 ? 3.790 -1.932 -18.936 1.00 96.94 194 VAL A C 1
ATOM 1540 O O . VAL A 1 194 ? 3.461 -3.047 -19.351 1.00 96.94 194 VAL A O 1
ATOM 1543 N N . TYR A 1 195 ? 5.053 -1.589 -18.712 1.00 95.19 195 TYR A N 1
ATOM 1544 C CA . TYR A 1 195 ? 6.178 -2.472 -18.983 1.00 95.19 195 TYR A CA 1
ATOM 1545 C C . TYR A 1 195 ? 7.045 -2.612 -17.743 1.00 95.19 195 TYR A C 1
ATOM 1547 O O . TYR A 1 195 ? 7.211 -1.671 -16.968 1.00 95.19 195 TYR A O 1
ATOM 1555 N N . VAL A 1 196 ? 7.605 -3.796 -17.547 1.00 92.56 196 VAL A N 1
ATOM 1556 C CA . VAL A 1 196 ? 8.501 -4.087 -16.426 1.00 92.56 196 VAL A CA 1
ATOM 1557 C C . VAL A 1 196 ? 9.725 -4.804 -16.946 1.00 92.56 196 VAL A C 1
ATOM 1559 O O . VAL A 1 196 ? 9.621 -5.587 -17.890 1.00 92.56 196 VAL A O 1
ATOM 1562 N N . TYR A 1 197 ? 10.875 -4.562 -16.328 1.00 88.69 197 TYR A N 1
ATOM 1563 C CA . TYR A 1 197 ? 12.034 -5.412 -16.555 1.00 88.69 197 TYR A CA 1
ATOM 1564 C C . TYR A 1 197 ? 11.688 -6.841 -16.143 1.00 88.69 197 TYR A C 1
ATOM 1566 O O . TYR A 1 197 ? 11.142 -7.067 -15.064 1.00 88.69 197 TYR A O 1
ATOM 1574 N N . TRP A 1 198 ? 11.931 -7.774 -17.054 1.00 87.19 198 TRP A N 1
ATOM 1575 C CA . TRP A 1 198 ? 11.491 -9.153 -16.934 1.00 87.19 198 TRP A CA 1
ATOM 1576 C C . TRP A 1 198 ? 12.708 -10.060 -16.850 1.00 87.19 198 TRP A C 1
ATOM 1578 O O . TRP A 1 198 ? 13.046 -10.539 -15.776 1.00 87.19 198 TRP A O 1
ATOM 1588 N N . GLU A 1 199 ? 13.438 -10.199 -17.950 1.00 80.50 199 GLU A N 1
ATOM 1589 C CA . GLU A 1 199 ? 14.547 -11.140 -18.052 1.00 80.50 199 GLU A CA 1
ATOM 1590 C C . GLU A 1 199 ? 15.866 -10.418 -18.300 1.00 80.50 199 GLU A C 1
ATOM 1592 O O . GLU A 1 199 ? 15.912 -9.407 -18.997 1.00 80.50 199 GLU A O 1
ATOM 1597 N N . ARG A 1 200 ? 16.951 -10.965 -17.748 1.00 75.75 200 ARG A N 1
ATOM 1598 C CA . ARG A 1 200 ? 18.320 -10.540 -18.028 1.00 75.75 200 ARG A CA 1
ATOM 1599 C C . ARG A 1 200 ? 19.073 -11.700 -18.666 1.00 75.75 200 ARG A C 1
ATOM 1601 O O . ARG A 1 200 ? 19.308 -12.706 -18.001 1.00 75.75 200 ARG A O 1
ATOM 1608 N N . ILE A 1 201 ? 19.495 -11.529 -19.913 1.00 73.38 201 ILE A N 1
ATOM 1609 C CA . ILE A 1 201 ? 20.362 -12.475 -20.619 1.00 73.38 201 ILE A CA 1
ATOM 1610 C C . ILE A 1 201 ? 21.795 -11.973 -20.501 1.00 73.38 201 ILE A C 1
ATOM 1612 O O . ILE A 1 201 ? 22.085 -10.853 -20.911 1.00 73.38 201 ILE A O 1
ATOM 1616 N N . ILE A 1 202 ? 22.677 -12.788 -19.927 1.00 73.69 202 ILE A N 1
ATOM 1617 C CA . ILE A 1 202 ? 24.112 -12.498 -19.840 1.00 73.69 202 ILE A CA 1
ATOM 1618 C C . ILE A 1 202 ? 24.770 -13.041 -21.112 1.00 73.69 202 ILE A C 1
ATOM 1620 O O . ILE A 1 202 ? 24.613 -14.216 -21.439 1.00 73.69 202 ILE A O 1
ATOM 1624 N N . GLY A 1 203 ? 25.454 -12.170 -21.848 1.00 67.62 203 GLY A N 1
ATOM 1625 C CA . GLY A 1 203 ? 26.236 -12.504 -23.031 1.00 67.62 203 GLY A CA 1
ATOM 1626 C C . GLY A 1 203 ? 27.596 -13.110 -22.679 1.00 67.62 203 GLY A C 1
ATOM 1627 O O . GLY A 1 203 ? 27.823 -13.614 -21.582 1.00 67.62 203 GLY A O 1
ATOM 1628 N N . ASN A 1 204 ? 28.536 -13.044 -23.622 1.00 72.31 204 ASN A N 1
ATOM 1629 C CA . ASN A 1 204 ? 29.858 -13.666 -23.475 1.00 72.31 204 ASN A CA 1
ATOM 1630 C C . ASN A 1 204 ? 30.757 -13.000 -22.411 1.00 72.31 204 ASN A C 1
ATOM 1632 O O . ASN A 1 204 ? 31.809 -13.548 -22.084 1.00 72.31 204 ASN A O 1
ATOM 1636 N N . SER A 1 205 ? 30.374 -11.837 -21.871 1.00 66.69 205 SER A N 1
ATOM 1637 C CA . SER A 1 205 ? 31.080 -11.160 -20.780 1.00 66.69 205 SER A CA 1
ATOM 1638 C C . SER A 1 205 ? 30.124 -10.784 -19.643 1.00 66.69 205 SER A C 1
ATOM 1640 O O . SER A 1 205 ? 28.934 -10.571 -19.857 1.00 66.69 205 SER A O 1
ATOM 1642 N N . ALA A 1 206 ? 30.649 -10.648 -18.419 1.00 64.19 206 ALA A N 1
ATOM 1643 C CA . ALA A 1 206 ? 29.863 -10.234 -17.249 1.00 64.19 206 ALA A CA 1
ATOM 1644 C C . ALA A 1 206 ? 29.259 -8.815 -17.372 1.00 64.19 206 ALA A C 1
ATOM 1646 O O . ALA A 1 206 ? 28.371 -8.450 -16.596 1.00 64.19 206 ALA A O 1
ATOM 1647 N N . TYR A 1 207 ? 29.741 -8.026 -18.338 1.00 66.25 207 TYR A N 1
ATOM 1648 C CA . TYR A 1 207 ? 29.290 -6.665 -18.622 1.00 66.25 207 TYR A CA 1
ATOM 1649 C C . TYR A 1 207 ? 28.311 -6.596 -19.798 1.00 66.25 207 TYR A C 1
ATOM 1651 O O . TYR A 1 207 ? 27.539 -5.644 -19.875 1.00 66.25 207 TYR A O 1
ATOM 1659 N N . ASP A 1 208 ? 28.279 -7.621 -20.651 1.00 67.56 208 ASP A N 1
ATOM 1660 C CA . ASP A 1 208 ? 27.318 -7.728 -21.740 1.00 67.56 208 ASP A CA 1
ATOM 1661 C C . ASP A 1 208 ? 26.071 -8.412 -21.217 1.00 67.56 208 ASP A C 1
ATOM 1663 O O . ASP A 1 208 ? 26.041 -9.623 -21.007 1.00 67.56 208 ASP A O 1
ATOM 1667 N N . TYR A 1 209 ? 25.019 -7.646 -20.981 1.00 76.19 209 TYR A N 1
ATOM 1668 C CA . TYR A 1 209 ? 23.722 -8.242 -20.736 1.00 76.19 209 TYR A CA 1
ATOM 1669 C C . TYR A 1 209 ? 22.617 -7.428 -21.379 1.00 76.19 209 TYR A C 1
ATOM 1671 O O . TYR A 1 209 ? 22.595 -6.200 -21.320 1.00 76.19 209 TYR A O 1
ATOM 1679 N N . THR A 1 210 ? 21.679 -8.150 -21.972 1.00 82.19 210 THR A N 1
ATOM 1680 C CA . THR A 1 210 ? 20.477 -7.594 -22.576 1.00 82.19 210 THR A CA 1
ATOM 1681 C C . THR A 1 210 ? 19.319 -7.843 -21.632 1.00 82.19 210 THR A C 1
ATOM 1683 O O . THR A 1 210 ? 19.168 -8.943 -21.092 1.00 82.19 210 THR A O 1
ATOM 1686 N N . VAL A 1 211 ? 18.498 -6.823 -21.417 1.00 86.62 211 VAL A N 1
ATOM 1687 C CA . VAL A 1 211 ? 17.276 -6.956 -20.632 1.00 86.62 211 VAL A CA 1
ATOM 1688 C C . VAL A 1 211 ? 16.072 -7.010 -21.556 1.00 86.62 211 VAL A C 1
ATOM 1690 O O . VAL A 1 211 ? 15.989 -6.289 -22.546 1.00 86.62 211 VAL A O 1
ATOM 1693 N N . PHE A 1 212 ? 15.120 -7.868 -21.228 1.00 88.94 212 PHE A N 1
ATOM 1694 C CA . PHE A 1 212 ? 13.817 -7.903 -21.870 1.00 88.94 212 PHE A CA 1
ATOM 1695 C C . PHE A 1 212 ? 12.791 -7.291 -20.942 1.00 88.94 212 PHE A C 1
ATOM 1697 O O . PHE A 1 212 ? 12.805 -7.521 -19.730 1.00 88.94 212 PHE A O 1
ATOM 1704 N N . VAL A 1 213 ? 11.886 -6.514 -21.521 1.00 91.62 213 VAL A N 1
ATOM 1705 C CA . VAL A 1 213 ? 10.743 -5.974 -20.793 1.00 91.62 213 VAL A CA 1
ATOM 1706 C C . VAL A 1 213 ? 9.477 -6.737 -21.162 1.00 91.62 213 VAL A C 1
ATOM 1708 O O . VAL A 1 213 ? 9.240 -7.042 -22.332 1.00 91.62 213 VAL A O 1
ATOM 1711 N N . LYS A 1 214 ? 8.644 -7.040 -20.166 1.00 93.19 214 LYS A N 1
ATOM 1712 C CA . LYS A 1 214 ? 7.338 -7.679 -20.358 1.00 93.19 214 LYS A CA 1
ATOM 1713 C C . LYS A 1 214 ? 6.235 -6.646 -20.207 1.00 93.19 214 LYS A C 1
ATOM 1715 O O . LYS A 1 214 ? 6.285 -5.790 -19.325 1.00 93.19 214 LYS A O 1
ATOM 1720 N N . LYS A 1 215 ? 5.236 -6.747 -21.080 1.00 95.25 215 LYS A N 1
ATOM 1721 C CA . LYS A 1 215 ? 4.022 -5.937 -21.035 1.00 95.25 215 LYS A CA 1
ATOM 1722 C C . LYS A 1 215 ? 3.009 -6.553 -20.074 1.00 95.25 215 LYS A C 1
ATOM 1724 O O . LYS A 1 215 ? 2.722 -7.744 -20.179 1.00 95.25 215 LYS A O 1
ATOM 1729 N N . PHE A 1 216 ? 2.402 -5.724 -19.235 1.00 96.50 216 PHE A N 1
ATOM 1730 C CA . PHE A 1 216 ? 1.218 -6.070 -18.454 1.00 96.50 216 PHE A CA 1
ATOM 1731 C C . PHE A 1 216 ? 0.112 -5.034 -18.695 1.00 96.50 216 PHE A C 1
ATOM 1733 O O . PHE A 1 216 ? 0.382 -3.832 -18.641 1.00 96.50 216 PHE A O 1
ATOM 1740 N N . PRO A 1 217 ? -1.132 -5.450 -18.980 1.00 97.44 217 PRO A N 1
ATOM 1741 C CA . PRO A 1 217 ? -2.257 -4.525 -18.982 1.00 97.44 217 PRO A CA 1
ATOM 1742 C C . PRO A 1 217 ? -2.592 -4.139 -17.534 1.00 97.44 217 PRO A C 1
ATOM 1744 O O . PRO A 1 217 ? -2.733 -5.017 -16.694 1.00 97.44 217 PRO A O 1
ATOM 1747 N N . LEU A 1 218 ? -2.718 -2.848 -17.222 1.00 96.94 218 LEU A N 1
ATOM 1748 C CA . LEU A 1 218 ? -3.238 -2.360 -15.934 1.00 96.94 218 LEU A CA 1
ATOM 1749 C C . LEU A 1 218 ? -4.440 -1.446 -16.189 1.00 96.94 218 LEU A C 1
ATOM 1751 O O . LEU A 1 218 ? -4.420 -0.251 -15.877 1.00 96.94 218 LEU A O 1
ATOM 1755 N N . LYS A 1 219 ? -5.458 -2.000 -16.853 1.00 95.75 219 LYS A N 1
ATOM 1756 C CA . LYS A 1 219 ? -6.649 -1.270 -17.300 1.00 95.75 219 LYS A CA 1
ATOM 1757 C C . LYS A 1 219 ? -7.844 -2.199 -17.413 1.00 95.75 219 LYS A C 1
ATOM 1759 O O . LYS A 1 219 ? -7.700 -3.335 -17.851 1.00 95.75 219 LYS A O 1
ATOM 1764 N N . THR A 1 220 ? -9.041 -1.710 -17.132 1.00 93.19 220 THR A N 1
ATOM 1765 C CA . THR A 1 220 ? -10.250 -2.536 -17.247 1.00 93.19 220 THR A CA 1
ATOM 1766 C C . THR A 1 220 ? -10.420 -3.107 -18.670 1.00 93.19 220 THR A C 1
ATOM 1768 O O . THR A 1 220 ? -10.226 -2.377 -19.646 1.00 93.19 220 THR A O 1
ATOM 1771 N N . PRO A 1 221 ? -10.791 -4.394 -18.825 1.00 95.00 221 PRO A N 1
ATOM 1772 C CA . PRO A 1 221 ? -11.015 -5.394 -17.772 1.00 95.00 221 PRO A CA 1
ATOM 1773 C C . PRO A 1 221 ? -9.761 -6.199 -17.387 1.00 95.00 221 PRO A C 1
ATOM 1775 O O . PRO A 1 221 ? -9.847 -7.080 -16.543 1.00 95.00 221 PRO A O 1
ATOM 1778 N N . ASN A 1 222 ? -8.601 -5.949 -17.995 1.00 97.88 222 ASN A N 1
ATOM 1779 C CA . ASN A 1 222 ? -7.422 -6.804 -17.865 1.00 97.88 222 ASN A CA 1
ATOM 1780 C C . ASN A 1 222 ? -6.358 -6.198 -16.944 1.00 97.88 222 ASN A C 1
ATOM 1782 O O . ASN A 1 222 ? -5.783 -5.142 -17.213 1.00 97.88 222 ASN A O 1
ATOM 1786 N N . PHE A 1 223 ? -6.047 -6.933 -15.887 1.00 97.44 223 PHE A N 1
ATOM 1787 C CA . PHE A 1 223 ? -5.062 -6.566 -14.887 1.00 97.44 223 PHE A CA 1
ATOM 1788 C C . PHE A 1 223 ? -4.029 -7.683 -14.791 1.00 97.44 223 PHE A C 1
ATOM 1790 O O . PHE A 1 223 ? -4.250 -8.710 -14.145 1.00 97.44 223 PHE A O 1
ATOM 1797 N N . GLY A 1 224 ? -2.888 -7.473 -15.442 1.00 96.00 224 GLY A N 1
ATOM 1798 C CA . GLY A 1 224 ? -1.806 -8.438 -15.530 1.00 96.00 224 GLY A CA 1
ATOM 1799 C C . GLY A 1 224 ? -2.267 -9.678 -16.286 1.00 96.00 224 GLY A C 1
ATOM 1800 O O . GLY A 1 224 ? -2.637 -9.597 -17.456 1.00 96.00 224 GLY A O 1
ATOM 1801 N N . GLU A 1 225 ? -2.253 -10.819 -15.607 1.00 95.50 225 GLU A N 1
ATOM 1802 C CA . GLU A 1 225 ? -2.718 -12.111 -16.130 1.00 95.50 225 GLU A CA 1
ATOM 1803 C C . GLU A 1 225 ? -4.182 -12.411 -15.751 1.00 95.50 225 GLU A C 1
ATOM 1805 O O . GLU A 1 225 ? -4.688 -13.500 -16.017 1.00 95.50 225 GLU A O 1
ATOM 1810 N N . LEU A 1 226 ? -4.870 -11.459 -15.113 1.00 96.69 226 LEU A N 1
ATOM 1811 C CA . LEU A 1 226 ? -6.257 -11.580 -14.675 1.00 96.69 226 LEU A CA 1
ATOM 1812 C C . LEU A 1 226 ? -7.194 -10.740 -15.543 1.00 96.69 226 LEU A C 1
ATOM 1814 O O . LEU A 1 226 ? -6.836 -9.664 -16.020 1.00 96.69 226 LEU A O 1
ATOM 1818 N N . SER A 1 227 ? -8.434 -11.209 -15.672 1.00 96.00 227 SER A N 1
ATOM 1819 C CA . SER A 1 227 ? -9.550 -10.407 -16.166 1.00 96.00 227 SER A CA 1
ATOM 1820 C C . SER A 1 227 ? -10.535 -10.194 -15.019 1.00 96.00 227 SER A C 1
ATOM 1822 O O . SER A 1 227 ? -10.965 -11.160 -14.388 1.00 96.00 227 SER A O 1
ATOM 1824 N N . LEU A 1 228 ? -10.845 -8.937 -14.715 1.00 93.25 228 LEU A N 1
ATOM 1825 C CA . LEU A 1 228 ? -11.749 -8.530 -13.646 1.00 93.25 228 LEU A CA 1
ATOM 1826 C C . LEU A 1 228 ? -13.082 -8.082 -14.239 1.00 93.25 228 LEU A C 1
ATOM 1828 O O . LEU A 1 228 ? -13.152 -7.098 -14.975 1.00 93.25 228 LEU A O 1
ATOM 1832 N N . SER A 1 229 ? -14.150 -8.790 -13.876 1.00 90.62 229 SER A N 1
ATOM 1833 C CA . SER A 1 229 ? -15.530 -8.352 -14.116 1.00 90.62 229 SER A CA 1
ATOM 1834 C C . SER A 1 229 ? -16.007 -7.338 -13.070 1.00 90.62 229 SER A C 1
ATOM 1836 O O . SER A 1 229 ? -16.898 -6.541 -13.354 1.00 90.62 229 SER A O 1
ATOM 1838 N N . ALA A 1 230 ? -15.404 -7.354 -11.879 1.00 95.25 230 ALA A N 1
ATOM 1839 C CA . ALA A 1 230 ? -15.639 -6.434 -10.774 1.00 95.25 230 ALA A CA 1
ATOM 1840 C C . ALA A 1 230 ? -14.355 -6.289 -9.927 1.00 95.25 230 ALA A C 1
ATOM 1842 O O . ALA A 1 230 ? -13.489 -7.165 -10.005 1.00 95.25 230 ALA A O 1
ATOM 1843 N N . PRO A 1 231 ? -14.209 -5.212 -9.129 1.00 96.94 231 PRO A N 1
ATOM 1844 C CA . PRO A 1 231 ? -13.135 -5.108 -8.142 1.00 96.94 231 PRO A CA 1
ATOM 1845 C C . PRO A 1 231 ? -13.174 -6.271 -7.141 1.00 96.94 231 PRO A C 1
ATOM 1847 O O . PRO A 1 231 ? -14.259 -6.705 -6.750 1.00 96.94 231 PRO A O 1
ATOM 1850 N N . MET A 1 232 ? -12.008 -6.733 -6.687 1.00 97.69 232 MET A N 1
ATOM 1851 C CA . MET A 1 232 ? -11.918 -7.695 -5.587 1.00 97.69 232 MET A CA 1
ATOM 1852 C C . MET A 1 232 ? -12.506 -7.098 -4.308 1.00 97.69 232 MET A C 1
ATOM 1854 O O . MET A 1 232 ? -12.196 -5.967 -3.926 1.00 97.69 232 MET A O 1
ATOM 1858 N N . SER A 1 233 ? -13.323 -7.883 -3.621 1.00 97.44 233 SER A N 1
ATOM 1859 C CA . SER A 1 233 ? -13.829 -7.575 -2.288 1.00 97.44 233 SER A CA 1
ATOM 1860 C C . SER A 1 233 ? -12.711 -7.577 -1.240 1.00 97.44 233 SER A C 1
ATOM 1862 O O . SER A 1 233 ? -11.633 -8.142 -1.438 1.00 97.44 233 SER A O 1
ATOM 1864 N N . ILE A 1 234 ? -12.986 -6.971 -0.079 1.00 97.81 234 ILE A N 1
ATOM 1865 C CA . ILE A 1 234 ? -12.058 -6.971 1.063 1.00 97.81 234 ILE A CA 1
ATOM 1866 C C . ILE A 1 234 ? -11.670 -8.405 1.459 1.00 97.81 234 ILE A C 1
ATOM 1868 O O . ILE A 1 234 ? -10.501 -8.668 1.738 1.00 97.81 234 ILE A O 1
ATOM 1872 N N . ASP A 1 235 ? -12.623 -9.334 1.420 1.00 96.44 235 ASP A N 1
ATOM 1873 C CA . ASP A 1 235 ? -12.411 -10.725 1.821 1.00 96.44 235 ASP A CA 1
ATOM 1874 C C . ASP A 1 235 ? -11.504 -11.477 0.857 1.00 96.44 235 ASP A C 1
ATOM 1876 O O . ASP A 1 235 ? -10.606 -12.196 1.292 1.00 96.44 235 ASP A O 1
ATOM 1880 N N . GLU A 1 236 ? -11.687 -11.284 -0.449 1.00 97.44 236 GLU A N 1
ATOM 1881 C CA . GLU A 1 236 ? -10.806 -11.866 -1.465 1.00 97.44 236 GLU A CA 1
ATOM 1882 C C . GLU A 1 236 ? -9.370 -11.365 -1.296 1.00 97.44 236 GLU A C 1
ATOM 1884 O O . GLU A 1 236 ? -8.433 -12.165 -1.310 1.00 97.44 236 GLU A O 1
ATOM 1889 N N . VAL A 1 237 ? -9.189 -10.061 -1.057 1.00 98.12 237 VAL A N 1
ATOM 1890 C CA . VAL A 1 237 ? -7.860 -9.480 -0.830 1.00 98.12 237 VAL A CA 1
ATOM 1891 C C . VAL A 1 237 ? -7.234 -10.041 0.443 1.00 98.12 237 VAL A C 1
ATOM 1893 O O . VAL A 1 237 ? -6.110 -10.534 0.395 1.00 98.12 237 VAL A O 1
ATOM 1896 N N . ILE A 1 238 ? -7.941 -10.021 1.576 1.00 97.62 238 ILE A N 1
ATOM 1897 C CA . ILE A 1 238 ? -7.424 -10.569 2.839 1.00 97.62 238 ILE A CA 1
ATOM 1898 C C . ILE A 1 238 ? -7.072 -12.054 2.683 1.00 97.62 238 ILE A C 1
ATOM 1900 O O . ILE A 1 238 ? -6.034 -12.487 3.189 1.00 97.62 238 ILE A O 1
ATOM 1904 N N . ASN A 1 239 ? -7.868 -12.825 1.939 1.00 96.94 239 ASN A N 1
ATOM 1905 C CA . ASN A 1 239 ? -7.581 -14.231 1.671 1.00 96.94 239 ASN A CA 1
ATOM 1906 C C . ASN A 1 239 ? -6.291 -14.430 0.863 1.00 96.94 239 ASN A C 1
ATOM 1908 O O . ASN A 1 239 ? -5.527 -15.328 1.212 1.00 96.94 239 ASN A O 1
ATOM 1912 N N . LEU A 1 240 ? -5.976 -13.580 -0.124 1.00 96.88 240 LEU A N 1
ATOM 1913 C CA . LEU A 1 240 ? -4.677 -13.637 -0.817 1.00 96.88 240 LEU A CA 1
ATOM 1914 C C . LEU A 1 240 ? -3.513 -13.486 0.168 1.00 96.88 240 LEU A C 1
ATOM 1916 O O . LEU A 1 240 ? -2.558 -14.260 0.143 1.00 96.88 240 LEU A O 1
ATOM 1920 N N . TYR A 1 241 ? -3.591 -12.508 1.069 1.00 95.12 241 TYR A N 1
ATOM 1921 C CA . TYR A 1 241 ? -2.545 -12.303 2.069 1.00 95.12 241 TYR A CA 1
ATOM 1922 C C . TYR A 1 241 ? -2.479 -13.464 3.063 1.00 95.12 241 TYR A C 1
ATOM 1924 O O . TYR A 1 241 ? -1.399 -13.958 3.369 1.00 95.12 241 TYR A O 1
ATOM 1932 N N . LYS A 1 242 ? -3.619 -13.961 3.539 1.00 94.75 242 LYS A N 1
ATOM 1933 C CA . LYS A 1 242 ? -3.674 -15.125 4.427 1.00 94.75 242 LYS A CA 1
ATOM 1934 C C . LYS A 1 242 ? -3.045 -16.364 3.785 1.00 94.75 242 LYS A C 1
ATOM 1936 O O . LYS A 1 242 ? -2.264 -17.060 4.436 1.00 94.75 242 LYS A O 1
ATOM 1941 N N . GLU A 1 243 ? -3.356 -16.638 2.519 1.00 94.31 243 GLU A N 1
ATOM 1942 C CA . GLU A 1 243 ? -2.783 -17.755 1.763 1.00 94.31 243 GLU A CA 1
ATOM 1943 C C . GLU A 1 243 ? -1.278 -17.595 1.552 1.00 94.31 243 GLU A C 1
ATOM 1945 O O . GLU A 1 243 ? -0.527 -18.545 1.792 1.00 94.31 243 GLU A O 1
ATOM 1950 N N . GLU A 1 244 ? -0.825 -16.396 1.184 1.00 91.50 244 GLU A N 1
ATOM 1951 C CA . GLU A 1 244 ? 0.597 -16.069 1.088 1.00 91.50 244 GLU A CA 1
ATOM 1952 C C . GLU A 1 244 ? 1.313 -16.332 2.414 1.00 91.50 244 GLU A C 1
ATOM 1954 O O . GLU A 1 244 ? 2.347 -16.989 2.438 1.00 91.50 244 GLU A O 1
ATOM 1959 N N . PHE A 1 245 ? 0.761 -15.896 3.544 1.00 88.56 245 PHE A N 1
ATOM 1960 C CA . PHE A 1 245 ? 1.399 -16.086 4.848 1.00 88.56 245 PHE A CA 1
ATOM 1961 C C . PHE A 1 245 ? 1.382 -17.554 5.301 1.00 88.56 245 PHE A C 1
ATOM 1963 O O . PHE A 1 245 ? 2.297 -18.005 5.997 1.00 88.56 245 PHE A O 1
ATOM 1970 N N . ALA A 1 246 ? 0.404 -18.340 4.851 1.00 89.31 246 ALA A N 1
ATOM 1971 C CA . ALA A 1 246 ? 0.366 -19.775 5.095 1.00 89.31 246 ALA A CA 1
ATOM 1972 C C . ALA A 1 246 ? 1.391 -20.533 4.233 1.00 89.31 246 ALA A C 1
ATOM 1974 O O . ALA A 1 246 ? 2.168 -21.333 4.761 1.00 89.31 246 ALA A O 1
ATOM 1975 N N . ARG A 1 247 ? 1.440 -20.276 2.922 1.00 87.00 247 ARG A N 1
ATOM 1976 C CA . ARG A 1 247 ? 2.121 -21.147 1.941 1.00 87.00 247 ARG A CA 1
ATOM 1977 C C . ARG A 1 247 ? 3.287 -20.489 1.200 1.00 87.00 247 ARG A C 1
ATOM 1979 O O . ARG A 1 247 ? 4.210 -21.197 0.813 1.00 87.00 247 ARG A O 1
ATOM 1986 N N . GLY A 1 248 ? 3.295 -19.166 1.086 1.00 87.38 248 GLY A N 1
ATOM 1987 C CA . GLY A 1 248 ? 4.225 -18.403 0.253 1.00 87.38 248 GLY A CA 1
ATOM 1988 C C . GLY A 1 248 ? 3.948 -18.560 -1.244 1.00 87.38 248 GLY A C 1
ATOM 1989 O O . GLY A 1 248 ? 3.050 -19.298 -1.655 1.00 87.38 248 GLY A O 1
ATOM 1990 N N . ASN A 1 249 ? 4.780 -17.908 -2.058 1.00 87.38 249 ASN A N 1
ATOM 1991 C CA . ASN A 1 249 ? 4.795 -18.009 -3.526 1.00 87.38 249 ASN A CA 1
ATOM 1992 C C . ASN A 1 249 ? 3.490 -17.578 -4.230 1.00 87.38 249 ASN A C 1
ATOM 1994 O O . ASN A 1 249 ? 3.194 -18.037 -5.333 1.00 87.38 249 ASN A O 1
ATOM 1998 N N . LEU A 1 250 ? 2.714 -16.688 -3.612 1.00 91.25 250 LEU A N 1
ATOM 1999 C CA . LEU A 1 250 ? 1.491 -16.115 -4.172 1.00 91.25 250 LEU A CA 1
ATOM 2000 C C . LEU A 1 250 ? 1.643 -14.614 -4.439 1.00 91.25 250 LEU A C 1
ATOM 2002 O O . LEU A 1 250 ? 1.313 -14.144 -5.528 1.00 91.25 250 LEU A O 1
ATOM 2006 N N . LEU A 1 251 ? 2.154 -13.870 -3.458 1.00 92.00 251 LEU A N 1
ATOM 2007 C CA . LEU A 1 251 ? 2.360 -12.423 -3.517 1.00 92.00 251 LEU A CA 1
ATOM 2008 C C . LEU A 1 251 ? 3.854 -12.108 -3.537 1.00 92.00 251 LEU A C 1
ATOM 2010 O O . LEU A 1 251 ? 4.631 -12.731 -2.819 1.00 92.00 251 LEU A O 1
ATOM 2014 N N . PHE A 1 252 ? 4.266 -11.115 -4.323 1.00 88.75 252 PHE A N 1
ATOM 2015 C CA . PHE A 1 252 ? 5.682 -10.793 -4.526 1.00 88.75 252 PHE A CA 1
ATOM 2016 C C . PHE A 1 252 ? 5.988 -9.328 -4.215 1.00 88.75 252 PHE A C 1
ATOM 2018 O O . PHE A 1 252 ? 5.190 -8.432 -4.479 1.00 88.75 252 PHE A O 1
ATOM 2025 N N . THR A 1 253 ? 7.176 -9.064 -3.677 1.00 82.88 253 THR A N 1
ATOM 2026 C CA . THR A 1 253 ? 7.609 -7.718 -3.250 1.00 82.88 253 THR A CA 1
ATOM 2027 C C . THR A 1 253 ? 8.096 -6.835 -4.397 1.00 82.88 253 THR A C 1
ATOM 2029 O O . THR A 1 253 ? 8.418 -5.674 -4.171 1.00 82.88 253 THR A O 1
ATOM 2032 N N . ASN A 1 254 ? 8.188 -7.371 -5.615 1.00 85.81 254 ASN A N 1
ATOM 2033 C CA . ASN A 1 254 ? 8.506 -6.655 -6.851 1.00 85.81 254 ASN A CA 1
ATOM 2034 C C . ASN A 1 254 ? 8.363 -7.598 -8.062 1.00 85.81 254 ASN A C 1
ATOM 2036 O O . ASN A 1 254 ? 8.209 -8.813 -7.908 1.00 85.81 254 ASN A O 1
ATOM 2040 N N . TYR A 1 255 ? 8.470 -7.041 -9.272 1.00 87.81 255 TYR A N 1
ATOM 2041 C CA . TYR A 1 255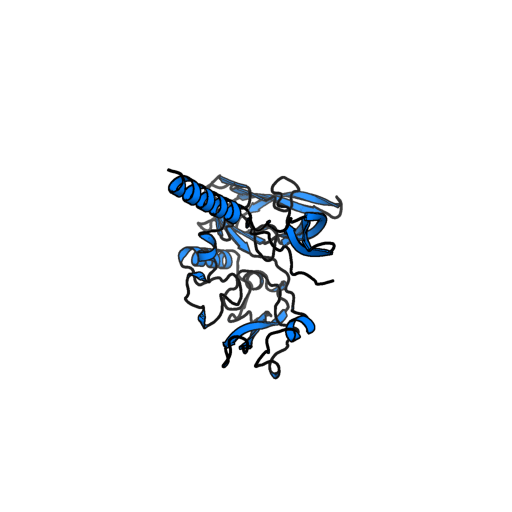 ? 8.439 -7.822 -10.514 1.00 87.81 255 TYR A CA 1
ATOM 2042 C C . TYR A 1 255 ? 9.659 -8.738 -10.714 1.00 87.81 255 TYR A C 1
ATOM 2044 O O . TYR A 1 255 ? 9.524 -9.745 -11.394 1.00 87.81 255 TYR A O 1
ATOM 2052 N N . ASN A 1 256 ? 10.813 -8.466 -10.086 1.00 81.81 256 ASN A N 1
ATOM 2053 C CA . ASN A 1 256 ? 11.961 -9.387 -10.147 1.00 81.81 256 ASN A CA 1
ATOM 2054 C C . ASN A 1 256 ? 11.690 -10.685 -9.361 1.00 81.81 256 ASN A C 1
ATOM 2056 O O . ASN A 1 256 ? 12.172 -11.755 -9.734 1.00 81.81 256 ASN A O 1
ATOM 2060 N N . GLY A 1 257 ? 10.929 -10.594 -8.264 1.00 82.44 257 GLY A N 1
ATOM 2061 C CA . GLY A 1 257 ? 10.420 -11.750 -7.527 1.00 82.44 257 GLY A CA 1
ATOM 2062 C C . GLY A 1 257 ? 9.331 -12.477 -8.314 1.00 82.44 257 GLY A C 1
ATOM 2063 O O . GLY A 1 257 ? 9.387 -13.694 -8.454 1.00 82.44 257 GLY A O 1
ATOM 2064 N N . TYR A 1 258 ? 8.399 -11.725 -8.906 1.00 86.38 258 TYR A N 1
ATOM 2065 C CA . TYR A 1 258 ? 7.379 -12.229 -9.833 1.00 86.38 258 TYR A CA 1
ATOM 2066 C C . TYR A 1 258 ? 7.931 -12.390 -11.268 1.00 86.38 258 TYR A C 1
ATOM 2068 O O . TYR A 1 258 ? 7.364 -11.899 -12.239 1.00 86.38 258 TYR A O 1
ATOM 2076 N N . HIS A 1 259 ? 9.074 -13.051 -11.426 1.00 81.19 259 HIS A N 1
ATOM 2077 C CA . HIS A 1 259 ? 9.687 -13.317 -12.731 1.00 81.19 259 HIS A CA 1
ATOM 2078 C C . HIS A 1 259 ? 9.771 -14.824 -12.994 1.00 81.19 259 HIS A C 1
ATOM 2080 O O . HIS A 1 259 ? 9.950 -15.594 -12.057 1.00 81.19 259 HIS A O 1
ATOM 2086 N N . ALA A 1 260 ? 9.690 -15.255 -14.260 1.00 62.59 260 ALA A N 1
ATOM 2087 C CA . ALA A 1 260 ? 9.539 -16.656 -14.671 1.00 62.59 260 ALA A CA 1
ATOM 2088 C C . ALA A 1 260 ? 10.566 -17.632 -14.061 1.00 62.59 260 ALA A C 1
ATOM 2090 O O . ALA A 1 260 ? 10.167 -18.695 -13.598 1.00 62.59 260 ALA A O 1
ATOM 2091 N N . TYR A 1 261 ? 11.856 -17.276 -13.992 1.00 66.44 261 TYR A N 1
ATOM 2092 C CA . TYR A 1 261 ? 12.877 -18.143 -13.366 1.00 66.44 261 TYR A CA 1
ATOM 2093 C C . TYR A 1 261 ? 12.859 -18.128 -11.832 1.00 66.44 261 TYR A C 1
ATOM 2095 O O . TYR A 1 261 ? 13.507 -18.957 -11.200 1.00 66.44 261 TYR A O 1
ATOM 2103 N N . SER A 1 262 ? 12.149 -17.171 -11.239 1.00 67.94 262 SER A N 1
ATOM 2104 C CA . SER A 1 262 ? 12.031 -16.989 -9.792 1.00 67.94 262 SER A CA 1
ATOM 2105 C C . SER A 1 262 ? 10.732 -17.584 -9.235 1.00 67.94 262 SER A C 1
ATOM 2107 O O . SER A 1 262 ? 10.609 -17.746 -8.022 1.00 67.94 262 SER A O 1
ATOM 2109 N N . LEU A 1 263 ? 9.754 -17.910 -10.090 1.00 68.00 263 LEU A N 1
ATOM 2110 C CA . LEU A 1 263 ? 8.486 -18.502 -9.662 1.00 68.00 263 LEU A CA 1
ATOM 2111 C C . LEU A 1 263 ? 8.730 -19.892 -9.060 1.00 68.00 263 LEU A C 1
ATOM 2113 O O . LEU A 1 263 ? 9.332 -20.756 -9.691 1.00 68.00 263 LEU A O 1
ATOM 2117 N N . GLY A 1 264 ? 8.245 -20.116 -7.837 1.00 63.88 264 GLY A N 1
ATOM 2118 C CA . GLY A 1 264 ? 8.489 -21.352 -7.085 1.00 63.88 264 GLY A CA 1
ATOM 2119 C C . GLY A 1 264 ? 9.684 -21.288 -6.132 1.00 63.88 264 GLY A C 1
ATOM 2120 O O . GLY A 1 264 ? 9.790 -22.144 -5.254 1.00 63.88 264 GLY A O 1
ATOM 2121 N N . ALA A 1 265 ? 10.539 -20.265 -6.233 1.00 69.88 265 ALA A N 1
ATOM 2122 C CA . ALA A 1 265 ? 11.551 -19.995 -5.221 1.00 69.88 265 ALA A CA 1
ATOM 2123 C C . ALA A 1 265 ? 10.869 -19.351 -4.009 1.00 69.88 265 ALA A C 1
ATOM 2125 O O . ALA A 1 265 ? 10.352 -18.232 -4.086 1.00 69.88 265 ALA A O 1
ATOM 2126 N N . THR A 1 266 ? 10.815 -20.083 -2.893 1.00 63.41 266 THR A N 1
ATOM 2127 C CA . THR A 1 266 ? 10.067 -19.640 -1.715 1.00 63.41 266 THR A CA 1
ATOM 2128 C C . THR A 1 266 ? 10.548 -18.272 -1.259 1.00 63.41 266 THR A C 1
ATOM 2130 O O . THR A 1 266 ? 9.685 -17.423 -1.073 1.00 63.41 266 THR A O 1
ATOM 2133 N N . ASP A 1 267 ? 11.869 -18.029 -1.235 1.00 70.06 267 ASP A N 1
ATOM 2134 C CA . ASP A 1 267 ? 12.592 -16.819 -0.790 1.00 70.06 267 ASP A CA 1
ATOM 2135 C C . ASP A 1 267 ? 12.290 -15.513 -1.556 1.00 70.06 267 ASP A C 1
ATOM 2137 O O . ASP A 1 267 ? 12.764 -14.446 -1.163 1.00 70.06 267 ASP A O 1
ATOM 2141 N N . ARG A 1 268 ? 11.492 -15.564 -2.629 1.00 75.62 268 ARG A N 1
ATOM 2142 C CA . ARG A 1 268 ? 11.153 -14.396 -3.468 1.00 75.62 268 ARG A CA 1
ATOM 2143 C C . ARG A 1 268 ? 9.752 -13.845 -3.255 1.00 75.62 268 ARG A C 1
ATOM 2145 O O . ARG A 1 268 ? 9.447 -12.746 -3.726 1.00 75.62 268 ARG A O 1
ATOM 2152 N N . SER A 1 269 ? 8.914 -14.597 -2.556 1.00 83.19 269 SER A N 1
ATOM 2153 C CA . SER A 1 269 ? 7.562 -14.174 -2.208 1.00 83.19 269 SER A CA 1
ATOM 2154 C C . SER A 1 269 ? 7.548 -13.197 -1.028 1.00 83.19 269 SER A C 1
ATOM 2156 O O . SER A 1 269 ? 8.583 -12.870 -0.440 1.00 83.19 269 SER A O 1
ATOM 2158 N N . LEU A 1 270 ? 6.377 -12.669 -0.698 1.00 83.38 270 LEU A N 1
ATOM 2159 C CA . LEU A 1 270 ? 6.186 -11.709 0.382 1.00 83.38 270 LEU A CA 1
ATOM 2160 C C . LEU A 1 270 ? 6.480 -12.334 1.755 1.00 83.38 270 LEU A C 1
ATOM 2162 O O . LEU A 1 270 ? 7.058 -11.666 2.612 1.00 83.38 270 LEU A O 1
ATOM 2166 N N . LYS A 1 271 ? 6.142 -13.614 1.948 1.00 78.44 271 LYS A N 1
ATOM 2167 C CA . LYS A 1 271 ? 6.302 -14.372 3.198 1.00 78.44 271 LYS A CA 1
ATOM 2168 C C . LYS A 1 271 ? 7.758 -14.474 3.694 1.00 78.44 271 LYS A C 1
ATOM 2170 O O . LYS A 1 271 ? 7.989 -14.126 4.847 1.00 78.44 271 LYS A O 1
ATOM 2175 N N . PRO A 1 272 ? 8.760 -14.905 2.905 1.00 61.06 272 PRO A N 1
ATOM 2176 C CA . PRO A 1 272 ? 10.158 -14.991 3.355 1.00 61.06 272 PRO A CA 1
ATOM 2177 C C . PRO A 1 272 ? 10.742 -13.672 3.827 1.00 61.06 272 PRO A C 1
ATOM 2179 O O . PRO A 1 272 ? 11.621 -13.653 4.685 1.00 61.06 272 PRO A O 1
ATOM 2182 N N . ASN A 1 273 ? 10.247 -12.561 3.280 1.00 60.28 273 ASN A N 1
ATOM 2183 C CA . ASN A 1 273 ? 10.710 -11.239 3.669 1.00 60.28 273 ASN A CA 1
ATOM 2184 C C . ASN A 1 273 ? 10.279 -10.866 5.102 1.00 60.28 273 ASN A C 1
ATOM 2186 O O . ASN A 1 273 ? 10.714 -9.844 5.623 1.00 60.28 273 ASN A O 1
ATOM 2190 N N . TYR A 1 274 ? 9.457 -11.699 5.750 1.00 57.06 274 TYR A N 1
ATOM 2191 C CA . TYR A 1 274 ? 8.990 -11.520 7.119 1.00 57.06 274 TYR A CA 1
ATOM 2192 C C . TYR A 1 274 ? 9.916 -12.139 8.181 1.00 57.06 274 TYR A C 1
ATOM 2194 O O . TYR A 1 274 ? 9.975 -11.628 9.294 1.00 57.06 274 TYR A O 1
ATOM 2202 N N . GLU A 1 275 ? 10.702 -13.181 7.875 1.00 50.50 275 GLU A N 1
ATOM 2203 C CA . GLU A 1 275 ? 11.501 -13.879 8.909 1.00 50.50 275 GLU A CA 1
ATOM 2204 C C . GLU A 1 275 ? 12.618 -13.010 9.521 1.00 50.50 275 GLU A C 1
ATOM 2206 O O . GLU A 1 275 ? 13.170 -13.351 10.566 1.00 50.50 275 GLU A O 1
ATOM 2211 N N . LYS A 1 276 ? 12.937 -11.864 8.901 1.00 50.75 276 LYS A N 1
ATOM 2212 C CA . LYS A 1 276 ? 13.952 -10.906 9.373 1.00 50.75 276 LYS A CA 1
ATOM 2213 C C . LYS A 1 276 ? 13.459 -9.454 9.474 1.00 50.75 276 LYS A C 1
ATOM 2215 O O . LYS A 1 276 ? 14.276 -8.578 9.748 1.00 50.75 276 LYS A O 1
ATOM 2220 N N . GLN A 1 277 ? 12.170 -9.173 9.250 1.00 55.56 277 GLN A N 1
ATOM 2221 C CA . GLN A 1 277 ? 11.623 -7.807 9.282 1.00 55.56 277 GLN A CA 1
ATOM 2222 C C . GLN A 1 277 ? 10.516 -7.646 10.329 1.00 55.56 277 GLN A C 1
ATOM 2224 O O . GLN A 1 277 ? 9.733 -8.553 10.581 1.00 55.56 277 GLN A O 1
ATOM 2229 N N . ILE A 1 278 ? 10.432 -6.447 10.912 1.00 59.81 278 ILE A N 1
ATOM 2230 C CA . ILE A 1 278 ? 9.453 -6.078 11.950 1.00 59.81 278 ILE A CA 1
ATOM 2231 C C . ILE A 1 278 ? 8.034 -5.884 11.358 1.00 59.81 278 ILE A C 1
ATOM 2233 O O . ILE A 1 278 ? 7.036 -5.977 12.073 1.00 59.81 278 ILE A O 1
ATOM 2237 N N . VAL A 1 279 ? 7.921 -5.673 10.040 1.00 72.25 279 VAL A N 1
ATOM 2238 C CA . VAL A 1 279 ? 6.692 -5.229 9.360 1.00 72.25 279 VAL A CA 1
ATOM 2239 C C . VAL A 1 279 ? 5.768 -6.372 8.960 1.00 72.25 279 VAL A C 1
ATOM 2241 O O . VAL A 1 279 ? 6.139 -7.252 8.184 1.00 72.25 279 VAL A O 1
ATOM 2244 N N . LYS A 1 280 ? 4.507 -6.290 9.383 1.00 80.00 280 LYS A N 1
ATOM 2245 C CA . LYS A 1 280 ? 3.426 -7.213 9.027 1.00 80.00 280 LYS A CA 1
ATOM 2246 C C . LYS A 1 280 ? 2.550 -6.640 7.918 1.00 80.00 280 LYS A C 1
ATOM 2248 O O . LYS A 1 280 ? 1.920 -5.599 8.080 1.00 80.00 280 LYS A O 1
ATOM 2253 N N . TRP A 1 281 ? 2.437 -7.392 6.829 1.00 87.25 281 TRP A N 1
ATOM 2254 C CA . TRP A 1 281 ? 1.464 -7.142 5.762 1.00 87.25 281 TRP A CA 1
ATOM 2255 C C . TRP A 1 281 ? 0.101 -7.779 6.033 1.00 87.25 281 TRP A C 1
ATOM 2257 O O . TRP A 1 281 ? -0.896 -7.360 5.460 1.00 87.25 281 TRP A O 1
ATOM 2267 N N . TYR A 1 282 ? 0.074 -8.784 6.907 1.00 92.56 282 TYR A N 1
ATOM 2268 C CA . TYR A 1 282 ? -1.116 -9.483 7.366 1.00 92.56 282 TYR A CA 1
ATOM 2269 C C . TYR A 1 282 ? -0.988 -9.780 8.856 1.00 92.56 282 TYR A C 1
ATOM 2271 O O . TYR A 1 282 ? 0.111 -10.057 9.348 1.00 92.56 282 TYR A O 1
ATOM 2279 N N . GLY A 1 283 ? -2.102 -9.748 9.578 1.00 92.81 283 GLY A N 1
ATOM 2280 C CA . GLY A 1 283 ? -2.109 -10.098 10.990 1.00 92.81 283 GLY A CA 1
ATOM 2281 C C . GLY A 1 283 ? -3.500 -10.331 11.552 1.00 92.81 283 GLY A C 1
ATOM 2282 O O . GLY A 1 283 ? -4.511 -10.125 10.886 1.00 92.81 283 GLY A O 1
ATOM 2283 N N . ILE A 1 284 ? -3.518 -10.780 12.806 1.00 95.69 284 ILE A N 1
ATOM 2284 C CA . ILE A 1 284 ? -4.725 -11.059 13.582 1.00 95.69 284 ILE A CA 1
ATOM 2285 C C . ILE A 1 284 ? -4.726 -10.143 14.804 1.00 95.69 284 ILE A C 1
ATOM 2287 O O . ILE A 1 284 ? -3.692 -9.976 15.456 1.00 95.69 284 ILE A O 1
ATOM 2291 N N . ILE A 1 285 ? -5.886 -9.573 15.120 1.00 97.06 285 ILE A N 1
ATOM 2292 C CA . ILE A 1 285 ? -6.142 -8.834 16.358 1.00 97.06 285 ILE A CA 1
ATOM 2293 C C . ILE A 1 285 ? -7.150 -9.655 17.152 1.00 97.06 285 ILE A C 1
ATOM 2295 O O . ILE A 1 285 ? -8.268 -9.887 16.692 1.00 97.06 285 ILE A O 1
ATOM 2299 N N . SER A 1 286 ? -6.757 -10.126 18.333 1.00 97.81 286 SER A N 1
ATOM 2300 C CA . SER A 1 286 ? -7.632 -10.937 19.184 1.00 97.81 286 SER A CA 1
ATOM 2301 C C . SER A 1 286 ? -8.928 -10.203 19.555 1.00 97.81 286 SER A C 1
ATOM 2303 O O . SER A 1 286 ? -9.015 -8.974 19.499 1.00 97.81 286 SER A O 1
ATOM 2305 N N . ALA A 1 287 ? -9.946 -10.969 19.951 1.00 97.50 287 ALA A N 1
ATOM 2306 C CA . ALA A 1 287 ? -11.180 -10.437 20.526 1.00 97.50 287 ALA A CA 1
ATOM 2307 C C . ALA A 1 287 ? -10.878 -9.466 21.681 1.00 97.50 287 ALA A C 1
ATOM 2309 O O . ALA A 1 287 ? -10.026 -9.760 22.523 1.00 97.50 287 ALA A O 1
ATOM 2310 N N . GLY A 1 288 ? -11.539 -8.306 21.702 1.00 97.56 288 GLY A N 1
ATOM 2311 C CA . GLY A 1 288 ? -11.341 -7.272 22.728 1.00 97.56 288 GLY A CA 1
ATOM 2312 C C . GLY A 1 288 ? -9.954 -6.609 22.769 1.00 97.56 288 GLY A C 1
ATOM 2313 O O . GLY A 1 288 ? -9.701 -5.812 23.671 1.00 97.56 288 GLY A O 1
ATOM 2314 N N . ALA A 1 289 ? -9.038 -6.942 21.853 1.00 98.19 289 ALA A N 1
ATOM 2315 C CA . ALA A 1 289 ? -7.668 -6.436 21.872 1.00 98.19 289 ALA A CA 1
ATOM 2316 C C . ALA A 1 289 ? -7.501 -5.134 21.075 1.00 98.19 289 ALA A C 1
ATOM 2318 O O . ALA A 1 289 ? -8.256 -4.835 20.146 1.00 98.19 289 ALA A O 1
ATOM 2319 N N . THR A 1 290 ? -6.442 -4.396 21.408 1.00 97.88 290 THR A N 1
ATOM 2320 C CA . THR A 1 290 ? -6.018 -3.193 20.689 1.00 97.88 290 THR A CA 1
ATOM 2321 C C . THR A 1 290 ? -4.703 -3.453 19.967 1.00 97.88 290 THR A C 1
ATOM 2323 O O . THR A 1 290 ? -3.757 -3.987 20.546 1.00 97.88 290 THR A O 1
ATOM 2326 N N . LEU A 1 291 ? -4.635 -3.046 18.704 1.00 96.25 291 LEU A N 1
ATOM 2327 C CA . LEU A 1 291 ? -3.405 -2.943 17.935 1.00 96.25 291 LEU A CA 1
ATOM 2328 C C . LEU A 1 291 ? -2.976 -1.477 17.878 1.00 96.25 291 LEU A C 1
ATOM 2330 O O . LEU A 1 291 ? -3.639 -0.672 17.232 1.00 96.25 291 LEU A O 1
ATOM 2334 N N . GLU A 1 292 ? -1.857 -1.149 18.513 1.00 95.94 292 GLU A N 1
ATOM 2335 C CA . GLU A 1 292 ? -1.215 0.167 18.420 1.00 95.94 292 GLU A CA 1
ATOM 2336 C C . GLU A 1 292 ? 0.025 0.058 17.540 1.00 95.94 292 GLU A C 1
ATOM 2338 O O . GLU A 1 292 ? 0.928 -0.728 17.848 1.00 95.94 292 GLU A O 1
ATOM 2343 N N . ASN A 1 293 ? 0.078 0.802 16.435 1.00 92.69 293 ASN A N 1
ATOM 2344 C CA . ASN A 1 293 ? 1.224 0.774 15.535 1.00 92.69 293 ASN A CA 1
ATOM 2345 C C . ASN A 1 293 ? 2.465 1.361 16.212 1.00 92.69 293 ASN A C 1
ATOM 2347 O O . ASN A 1 293 ? 2.501 2.543 16.518 1.00 92.69 293 ASN A O 1
ATOM 2351 N N . ASN A 1 294 ? 3.491 0.536 16.379 1.00 88.56 294 ASN A N 1
ATOM 2352 C CA . ASN A 1 294 ? 4.803 0.878 16.920 1.00 88.56 294 ASN A CA 1
ATOM 2353 C C . ASN A 1 294 ? 5.925 0.420 15.961 1.00 88.56 294 ASN A C 1
ATOM 2355 O O . ASN A 1 294 ? 7.029 0.092 16.390 1.00 88.56 294 ASN A O 1
ATOM 2359 N N . GLY A 1 295 ? 5.622 0.354 14.658 1.00 83.75 295 GLY A N 1
ATOM 2360 C CA . GLY A 1 295 ? 6.533 -0.085 13.591 1.00 83.75 295 GLY A CA 1
ATOM 2361 C C . GLY A 1 295 ? 6.191 -1.443 12.985 1.00 83.75 295 GLY A C 1
ATOM 2362 O O . GLY A 1 295 ? 6.717 -1.816 11.941 1.00 83.75 295 GLY A O 1
ATOM 2363 N N . GLN A 1 296 ? 5.246 -2.183 13.567 1.00 82.81 296 GLN A N 1
ATOM 2364 C CA . GLN A 1 296 ? 4.803 -3.454 12.993 1.00 82.81 296 GLN A CA 1
ATOM 2365 C C . GLN A 1 296 ? 3.871 -3.296 11.783 1.00 82.81 296 GLN A C 1
ATOM 2367 O O . GLN A 1 296 ? 3.616 -4.283 11.098 1.00 82.81 296 GLN A O 1
ATOM 2372 N N . LEU A 1 297 ? 3.327 -2.104 11.523 1.00 85.94 297 LEU A N 1
ATOM 2373 C CA . LEU A 1 297 ? 2.461 -1.825 10.377 1.00 85.94 297 LEU A CA 1
ATOM 2374 C C . LEU A 1 297 ? 3.087 -0.763 9.482 1.00 85.94 297 LEU A C 1
ATOM 2376 O O . LEU A 1 297 ? 3.408 0.347 9.912 1.00 85.94 297 LEU A O 1
ATOM 2380 N N . TRP A 1 298 ? 3.162 -1.080 8.194 1.00 80.94 298 TRP A N 1
ATOM 2381 C CA . TRP A 1 298 ? 3.604 -0.137 7.181 1.00 80.94 298 TRP A CA 1
ATOM 2382 C C . TRP A 1 298 ? 2.445 0.765 6.747 1.00 80.94 298 TRP A C 1
ATOM 2384 O O . TRP A 1 298 ? 1.836 0.551 5.702 1.00 80.94 298 TRP A O 1
ATOM 2394 N N . PHE A 1 299 ? 2.100 1.744 7.584 1.00 88.44 299 PHE A N 1
ATOM 2395 C CA . PHE A 1 299 ? 0.953 2.620 7.335 1.00 88.44 299 PHE A CA 1
ATOM 2396 C C . PHE A 1 299 ? 1.303 3.817 6.443 1.00 88.44 299 PHE A C 1
ATOM 2398 O O . PHE A 1 299 ? 0.571 4.112 5.504 1.00 88.44 299 PHE A O 1
ATOM 2405 N N . VAL A 1 300 ? 2.449 4.471 6.659 1.00 86.06 300 VAL A N 1
ATOM 2406 C CA . VAL A 1 300 ? 2.972 5.493 5.735 1.00 86.06 300 VAL A CA 1
ATOM 2407 C C . VAL A 1 300 ? 3.771 4.828 4.631 1.00 86.06 300 VAL A C 1
ATOM 2409 O O . VAL A 1 300 ? 4.756 4.141 4.895 1.00 86.06 300 VAL A O 1
ATOM 2412 N N . ASN A 1 301 ? 3.382 5.080 3.390 1.00 73.44 301 ASN A N 1
ATOM 2413 C CA . ASN A 1 301 ? 4.006 4.475 2.231 1.00 73.44 301 ASN A CA 1
ATOM 2414 C C . ASN A 1 301 ? 5.448 4.969 1.977 1.00 73.44 301 ASN A C 1
ATOM 2416 O O . ASN A 1 301 ? 5.701 6.166 1.864 1.00 73.44 301 ASN A O 1
ATOM 2420 N N . THR A 1 302 ? 6.393 4.043 1.829 1.00 69.69 302 THR A N 1
ATOM 2421 C CA . THR A 1 302 ? 7.807 4.280 1.488 1.00 69.69 302 THR A CA 1
ATOM 2422 C C . THR A 1 302 ? 8.325 3.196 0.544 1.00 69.69 302 THR A C 1
ATOM 2424 O O . THR A 1 302 ? 8.066 2.020 0.753 1.00 69.69 302 THR A O 1
ATOM 2427 N N . LYS A 1 303 ? 9.118 3.544 -0.475 1.00 61.16 303 LYS A N 1
ATOM 2428 C CA . LYS A 1 303 ? 9.589 2.568 -1.483 1.00 61.16 303 LYS A CA 1
ATOM 2429 C C . LYS A 1 303 ? 10.229 1.299 -0.889 1.00 61.16 303 LYS A C 1
ATOM 2431 O O . LYS A 1 303 ? 10.008 0.209 -1.408 1.00 61.16 303 LYS A O 1
ATOM 2436 N N . ASP A 1 304 ? 10.969 1.445 0.207 1.00 56.88 304 ASP A N 1
ATOM 2437 C CA . ASP A 1 304 ? 11.684 0.345 0.869 1.00 56.88 304 ASP A CA 1
ATOM 2438 C C . ASP A 1 304 ? 10.909 -0.284 2.046 1.00 56.88 304 ASP A C 1
ATOM 2440 O O . ASP A 1 304 ? 11.487 -1.016 2.854 1.00 56.88 304 ASP A O 1
ATOM 2444 N N . GLY A 1 305 ? 9.623 0.034 2.216 1.00 54.66 305 GLY A N 1
ATOM 2445 C CA . GLY A 1 305 ? 8.902 -0.302 3.442 1.00 54.66 305 GLY A CA 1
ATOM 2446 C C . GLY A 1 305 ? 9.534 0.351 4.679 1.00 54.66 305 GLY A C 1
ATOM 2447 O O . GLY A 1 305 ? 10.135 1.429 4.602 1.00 54.66 305 GLY A O 1
ATOM 2448 N N . ASP A 1 306 ? 9.421 -0.299 5.837 1.00 44.84 306 ASP A N 1
ATOM 2449 C CA . ASP A 1 306 ? 9.948 0.212 7.115 1.00 44.84 306 ASP A CA 1
ATOM 2450 C C . ASP A 1 306 ? 11.479 0.138 7.245 1.00 44.84 306 ASP A C 1
ATOM 2452 O O . ASP A 1 306 ? 12.036 0.643 8.214 1.00 44.84 306 ASP A O 1
ATOM 2456 N N . ILE A 1 307 ? 12.197 -0.415 6.254 1.00 46.91 307 ILE A N 1
ATOM 2457 C CA . ILE A 1 307 ? 13.672 -0.358 6.234 1.00 46.91 307 ILE A CA 1
ATOM 2458 C C . ILE A 1 307 ? 14.155 1.098 6.080 1.00 46.91 307 ILE A C 1
ATOM 2460 O O . ILE A 1 307 ? 15.286 1.415 6.442 1.00 46.91 307 ILE A O 1
ATOM 2464 N N . GLY A 1 308 ? 13.295 2.009 5.600 1.00 43.56 308 GLY A N 1
ATOM 2465 C CA . GLY A 1 308 ? 13.433 3.453 5.825 1.00 43.56 308 GLY A CA 1
ATOM 2466 C C . GLY A 1 308 ? 14.658 4.123 5.196 1.00 43.56 308 GLY A C 1
ATOM 2467 O O . GLY A 1 308 ? 14.901 5.295 5.476 1.00 43.56 308 GLY A O 1
ATOM 2468 N N . ARG A 1 309 ? 15.419 3.416 4.352 1.00 47.00 309 ARG A N 1
ATOM 2469 C CA . ARG A 1 309 ? 16.613 3.957 3.688 1.00 47.00 309 ARG A CA 1
ATOM 2470 C C . ARG A 1 309 ? 16.238 4.925 2.574 1.00 47.00 309 ARG A C 1
ATOM 2472 O O . ARG A 1 309 ? 16.884 5.947 2.430 1.00 47.00 309 ARG A O 1
ATOM 2479 N N . THR A 1 310 ? 15.174 4.668 1.822 1.00 53.78 310 THR A N 1
ATOM 2480 C CA . THR A 1 310 ? 14.756 5.565 0.741 1.00 53.78 310 THR A CA 1
ATOM 2481 C C . THR A 1 310 ? 13.254 5.814 0.787 1.00 53.78 310 THR A C 1
ATOM 2483 O O . THR A 1 310 ? 12.436 4.916 0.586 1.00 53.78 310 THR A O 1
ATOM 2486 N N . VAL A 1 311 ? 12.868 7.072 1.021 1.00 53.97 311 VAL A N 1
ATOM 2487 C CA . VAL A 1 311 ? 11.450 7.481 1.009 1.00 53.97 311 VAL A CA 1
ATOM 2488 C C . VAL A 1 311 ? 10.891 7.530 -0.426 1.00 53.97 311 VAL A C 1
ATOM 2490 O O . VAL A 1 311 ? 9.727 7.205 -0.645 1.00 53.97 311 VAL A O 1
ATOM 2493 N N . PHE A 1 312 ? 11.706 7.899 -1.422 1.00 59.84 312 PHE A N 1
ATOM 2494 C CA . PHE A 1 312 ? 11.361 7.915 -2.855 1.00 59.84 312 PHE A CA 1
ATOM 2495 C C . PHE A 1 312 ? 12.626 7.903 -3.715 1.00 59.84 312 PHE A C 1
ATOM 2497 O O . PHE A 1 312 ? 13.688 8.304 -3.241 1.00 59.84 312 PHE A O 1
ATOM 2504 N N . SER A 1 313 ? 12.520 7.461 -4.976 1.00 50.12 313 SER A N 1
ATOM 2505 C CA . SER A 1 313 ? 13.652 7.471 -5.909 1.00 50.12 313 SER A CA 1
ATOM 2506 C C . SER A 1 313 ? 14.346 8.830 -5.905 1.00 50.12 313 SER A C 1
ATOM 2508 O O . SER A 1 313 ? 13.650 9.843 -5.970 1.00 50.12 313 SER A O 1
ATOM 2510 N N . ASN A 1 314 ? 15.682 8.850 -5.862 1.00 46.28 314 ASN A N 1
ATOM 2511 C CA . ASN A 1 314 ? 16.454 10.072 -6.060 1.00 46.28 314 ASN A CA 1
ATOM 2512 C C . ASN A 1 314 ? 16.047 10.677 -7.409 1.00 46.28 314 ASN A C 1
ATOM 2514 O O . ASN A 1 314 ? 16.504 10.233 -8.462 1.00 46.28 314 ASN A O 1
ATOM 2518 N N . ASP A 1 315 ? 15.153 11.663 -7.379 1.00 39.06 315 ASP A N 1
ATOM 2519 C CA . ASP A 1 315 ? 15.004 12.599 -8.476 1.00 39.06 315 ASP A CA 1
ATOM 2520 C C . ASP A 1 315 ? 16.340 13.342 -8.474 1.00 39.06 315 ASP A C 1
ATOM 2522 O O . ASP A 1 315 ? 16.599 14.164 -7.590 1.00 39.06 315 ASP A O 1
ATOM 2526 N N . ARG A 1 316 ? 17.259 12.926 -9.356 1.00 34.19 316 ARG A N 1
ATOM 2527 C CA . ARG A 1 316 ? 18.463 13.709 -9.623 1.00 34.19 316 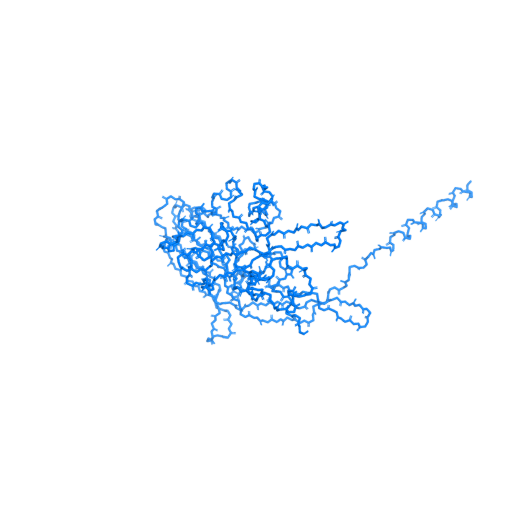ARG A CA 1
ATOM 2528 C C . ARG A 1 316 ? 17.962 15.103 -10.000 1.00 34.19 316 ARG A C 1
ATOM 2530 O O . ARG A 1 316 ? 17.231 15.228 -10.981 1.00 34.19 316 ARG A O 1
ATOM 2537 N N . MET A 1 317 ? 18.274 16.090 -9.161 1.00 29.88 317 MET A N 1
ATOM 2538 C CA . MET A 1 317 ? 18.258 17.490 -9.580 1.00 29.88 317 MET A CA 1
ATOM 2539 C C . MET A 1 317 ? 19.321 17.683 -10.655 1.00 29.88 317 MET A C 1
ATOM 2541 O O . MET A 1 317 ? 20.389 17.037 -10.526 1.00 29.88 317 MET A O 1
#

Mean predicted aligned error: 9.66 Å

Foldseek 3Di:
DVVVVVVVVVVVVVVVVVVVPPVPPQPKDFDDKDKDKFWWWKKWKAFPVRDKFKKWKWAWADDPVVNAIAIDIDIDIPGDMDIRGIHMWIWTFIWGDDDPDTDTQAIFTDADCDGRGHVPMKMFTQFQTKMKIFTWFDKAWDADDPCRVVVDDAAPCPVVDDNRQETDIDIDWDAQQARLCCLQVVVRFPQAKHKYFADWDAPPDPPDIHTYIDIAGSHAQGGRRDGHPDRDDSVNSLVQLVVCQVPNQGIFLDVHCVYDVNRPVRCGGPNVVPVPALEDRMDMAHHRGMDRDPQNYQTGHARVGSVRRHRDPPPPD

Sequence (317 aa):
MKKILLHFAVLTAVFLSLQWSCEKDDDETIIETKSKLFEHNYVLVNTLDGSTAQVEVSYSVYSNLSGGNIVKIQTLSTPFVIGGEQVMVKYDSLYTSYGKNMQHLHRKLQKNYNEKGADHLVIKNLSGSALQYAVVSHLPVKYFSRSEVNSNPEIGNKNEVDISKILKDYSLPIYKGTPVLYLFKPELAPQTDVYVYWERIIGNSAYDYTVFVKKFPLKTPNFGELSLSAPMSIDEVINLYKEEFARGNLLFTNYNGYHAYSLGATDRSLKPNYEKQIVKWYGIISAGATLENNGQLWFVNTKDGDIGRTVFSNDRM

Radius of gyration: 24.12 Å; Cα contacts (8 Å, |Δi|>4): 705; chains: 1; bounding box: 86×45×57 Å

pLDDT: mean 83.56, std 16.32, range [29.88, 98.69]

Nearest PDB structures (foldseek):
  5ly8-assembly1_A  TM=1.910E-01  e=1.897E-02  Lactobacillus phage J-1
  8ofd-assembly1_A  TM=1.528E-01  e=2.398E+00  Lupinus albus

Solvent-accessible surface area (backbone atoms only — not comparable to full-atom values): 17195 Å² total; per-residue (Å²): 108,73,69,58,54,51,54,49,53,51,50,52,52,53,58,54,57,64,63,66,70,61,74,71,73,68,65,72,40,78,78,45,82,46,74,47,82,44,35,22,14,31,42,37,38,32,41,71,84,73,55,79,38,49,31,40,36,38,31,36,31,48,34,86,89,77,74,38,47,39,71,48,74,51,78,46,58,40,70,46,74,46,61,58,49,46,26,51,37,42,30,34,40,32,26,36,65,61,86,95,43,75,44,80,70,43,35,30,60,58,87,32,45,51,89,44,19,49,40,16,38,34,43,35,35,72,26,89,60,37,33,31,37,28,53,35,36,52,43,71,76,37,52,38,51,66,68,58,52,72,73,60,63,54,51,74,52,54,92,81,50,66,68,69,37,27,61,66,40,61,36,36,40,30,40,63,74,23,32,48,42,40,45,52,39,50,88,77,36,87,62,39,72,36,27,34,71,54,48,77,48,73,54,100,42,99,82,43,47,40,32,35,67,44,79,30,39,36,28,92,50,34,39,30,81,40,76,49,96,62,62,46,50,73,65,59,52,40,46,53,48,53,48,17,68,74,71,36,61,57,34,10,74,40,55,72,29,67,20,84,94,34,61,81,44,55,79,36,14,50,42,53,63,40,83,85,43,74,53,44,53,55,51,74,43,53,47,63,33,71,49,69,36,82,62,42,51,65,40,55,60,31,77,55,48,87,75,36,59,34,49,59,81,84,74,79,126